Protein 6FM7 (pdb70)

B-factor: mean 11.83, std 7.18, range [4.41, 58.22]

Foldseek 3Di:
DDLVVLLCVLCVVVCPPQVFQWKWKWKWAPRDIDIDIDHDLEPPDDDGDDLLFKFFQFQLLLLLLLLLLLLLVLVPLDDQQDQLCVLVVLQPPHLSNQEGLVLLLQQQSADAAAEDDPPQFDPVSLSVCRNPDDGNGHGPFKHAHHLNSQLSSSQSSQVSVVDGSQCCSVPPVCVQLVQPFKHLDQDPVCPVRYGFFQAPVRDTHDDDDGRSCSNRGRMIGGNVRVVSVVVCLQVHGPPVSSRSSSQQQQWFWFDDQQWTGGRSKIKGQPVDDLVSLCVCVDCVNHHDMDGTGGDPGTDRDDQRMKIKDWRDDRRKTWIKIDRNVRRIIMIMITRGNDDPSSVSSSVVSSCVVSPD

Organism: Aeromonas enteropelogenes (NCBI:txid29489)

Solvent-accessible surface area: 14433 Å² total; per-residue (Å²): 175,82,35,52,92,32,0,93,146,15,0,78,78,9,28,132,113,41,145,14,11,0,0,0,0,0,0,21,27,164,67,68,63,68,71,36,56,38,30,17,10,27,113,152,61,67,133,150,9,21,37,152,6,3,0,2,0,0,17,0,0,0,0,0,1,0,0,0,0,0,11,0,28,40,112,64,18,8,97,29,109,20,94,0,17,117,34,0,102,45,0,135,144,23,19,0,53,111,2,19,0,9,35,0,0,2,3,3,3,0,4,4,42,62,99,25,65,148,68,18,97,45,92,102,127,6,69,82,32,0,80,130,30,82,68,121,66,70,39,21,58,41,4,37,20,0,11,0,1,0,0,0,0,0,56,3,0,0,53,34,46,69,48,91,11,97,71,2,1,54,124,27,1,7,65,92,14,72,8,102,97,8,47,11,117,15,57,136,98,9,82,95,38,20,0,72,0,6,6,185,94,65,109,69,29,56,40,113,137,39,35,21,10,27,6,1,49,4,1,14,0,1,0,26,6,0,6,88,1,0,12,15,9,28,133,28,25,93,38,149,14,0,64,85,0,3,44,49,1,40,12,0,26,6,21,13,66,111,1,10,0,5,0,0,4,10,3,1,60,20,111,12,85,63,145,10,1,48,47,6,10,31,93,70,16,21,127,46,33,26,95,19,79,100,56,167,55,83,136,100,12,35,81,102,32,1,5,0,5,18,4,38,14,90,2,0,0,1,2,0,2,2,0,16,43,90,27,2,0,1,0,1,0,1,0,15,81,4,55,44,86,8,1,0,64,6,1,26,48,0,4,127,52,26,2,142

Structure (mmCIF, N/CA/C/O backbone):
data_6FM7
#
_entry.id   6FM7
#
_cell.length_a   45.552
_cell.length_b   78.248
_cell.length_c   48.306
_cell.angle_alpha   90.00
_cell.angle_beta   106.54
_cell.angle_gamma   90.00
#
_symmetry.space_group_name_H-M   'P 1 21 1'
#
loop_
_entity.id
_entity.type
_entity.pdbx_description
1 polymer Beta-lactamase
2 non-polymer (2S,5R)-1-formyl-5-[(sulfooxy)amino]piperidine-2-carboxamide
3 non-polymer 'SULFATE ION'
4 non-polymer 1,2-ETHANEDIOL
5 water water
#
loop_
_atom_site.group_PDB
_atom_site.id
_atom_site.type_symbol
_atom_site.label_atom_id
_atom_site.label_alt_id
_atom_site.label_comp_id
_atom_site.label_asym_id
_atom_site.label_entity_id
_atom_site.label_seq_id
_atom_site.pdbx_PDB_ins_code
_atom_site.Cartn_x
_atom_site.Cartn_y
_atom_site.Cartn_z
_atom_site.occupancy
_atom_site.B_iso_or_equiv
_atom_site.auth_seq_id
_atom_site.auth_comp_id
_atom_site.auth_asym_id
_atom_site.auth_atom_id
_atom_site.pdbx_PDB_model_num
ATOM 1 N N . GLU A 1 27 ? 28.888 -6.670 36.067 0.70 23.10 4 GLU A N 1
ATOM 2 C CA . GLU A 1 27 ? 27.580 -7.160 35.519 0.70 22.88 4 GLU A CA 1
ATOM 3 C C . GLU A 1 27 ? 27.562 -7.089 33.982 0.70 22.51 4 GLU A C 1
ATOM 4 O O . GLU A 1 27 ? 27.125 -6.083 33.414 0.70 21.91 4 GLU A O 1
ATOM 10 N N . PRO A 1 28 ? 28.047 -8.156 33.306 1.00 21.38 5 PRO A N 1
ATOM 11 C CA . PRO A 1 28 ? 28.170 -8.134 31.843 1.00 18.72 5 PRO A CA 1
ATOM 12 C C . PRO A 1 28 ? 26.835 -8.072 31.093 1.00 17.42 5 PRO A C 1
ATOM 13 O O . PRO A 1 28 ? 25.823 -8.618 31.561 1.00 18.80 5 PRO A O 1
ATOM 17 N N . MET A 1 29 ? 26.854 -7.427 29.925 1.00 17.70 6 MET A N 1
ATOM 18 C CA A MET A 1 29 ? 25.689 -7.328 29.018 0.60 14.60 6 MET A CA 1
ATOM 19 C CA B MET A 1 29 ? 25.653 -7.335 29.116 0.40 15.98 6 MET A CA 1
ATOM 20 C C . MET A 1 29 ? 25.097 -8.710 28.754 1.00 15.33 6 MET A C 1
ATOM 21 O O . MET A 1 29 ? 23.888 -8.903 28.796 1.00 15.55 6 MET A O 1
ATOM 30 N N . ALA A 1 30 ? 25.967 -9.659 28.419 1.00 15.78 7 ALA A N 1
ATOM 31 C CA . ALA A 1 30 ? 25.513 -11.001 28.054 1.00 15.29 7 ALA A CA 1
ATOM 32 C C . ALA A 1 30 ? 24.644 -11.664 29.129 1.00 14.47 7 ALA A C 1
ATOM 33 O O . ALA A 1 30 ? 23.656 -12.348 28.805 1.00 14.11 7 ALA A O 1
ATOM 35 N N A ASN A 1 31 ? 25.013 -11.472 30.395 0.50 14.67 8 ASN A N 1
ATOM 36 N N B ASN A 1 31 ? 25.021 -11.471 30.395 0.50 13.81 8 ASN A N 1
ATOM 37 C CA A ASN A 1 31 ? 24.250 -12.022 31.512 0.50 14.52 8 ASN A CA 1
ATOM 38 C CA B ASN A 1 31 ? 24.255 -11.989 31.526 0.50 13.66 8 ASN A CA 1
ATOM 39 C C A ASN A 1 31 ? 22.923 -11.272 31.726 0.50 13.90 8 ASN A C 1
ATOM 40 C C B ASN A 1 31 ? 22.911 -11.280 31.661 0.50 13.15 8 ASN A C 1
ATOM 41 O O A ASN A 1 31 ? 21.916 -11.887 32.080 0.50 13.84 8 ASN A O 1
ATOM 42 O O B ASN A 1 31 ? 21.887 -11.927 31.888 0.50 12.68 8 ASN A O 1
ATOM 51 N N . ILE A 1 32 ? 22.923 -9.955 31.506 1.00 13.04 9 ILE A N 1
ATOM 52 C CA A ILE A 1 32 ? 21.693 -9.169 31.575 0.50 13.69 9 ILE A CA 1
ATOM 53 C CA B ILE A 1 32 ? 21.698 -9.155 31.564 0.50 13.93 9 ILE A CA 1
ATOM 54 C C . ILE A 1 32 ? 20.712 -9.610 30.477 1.00 10.43 9 ILE A C 1
ATOM 55 O O . ILE A 1 32 ? 19.535 -9.789 30.735 1.00 10.43 9 ILE A O 1
ATOM 64 N N . VAL A 1 33 ? 21.205 -9.802 29.256 1.00 10.16 10 VAL A N 1
ATOM 65 C CA . VAL A 1 33 ? 20.338 -10.235 28.148 1.00 9.50 10 VAL A CA 1
ATOM 66 C C . VAL A 1 33 ? 19.790 -11.646 28.411 1.00 8.18 10 VAL A C 1
ATOM 67 O O . VAL A 1 33 ? 18.589 -11.880 28.293 1.00 8.70 10 VAL A O 1
ATOM 71 N N . GLU A 1 34 ? 20.657 -12.572 28.821 1.00 9.24 11 GLU A N 1
ATOM 72 C CA . GLU A 1 34 ? 20.196 -13.925 29.158 1.00 9.19 11 GLU A CA 1
ATOM 73 C C . GLU A 1 34 ? 19.106 -13.909 30.228 1.00 8.77 11 GLU A C 1
ATOM 74 O O . GLU A 1 34 ? 18.094 -14.592 30.106 1.00 9.19 11 GLU A O 1
ATOM 80 N N . LYS A 1 35 ? 19.337 -13.122 31.281 1.00 9.13 12 LYS A N 1
ATOM 81 C CA . LYS A 1 35 ? 18.402 -13.066 32.400 1.00 9.82 12 LYS A CA 1
ATOM 82 C C . LYS A 1 35 ? 17.041 -12.554 31.944 1.00 8.72 12 LYS A C 1
ATOM 83 O O . LYS A 1 35 ? 16.002 -13.022 32.414 1.00 9.66 12 LYS A O 1
ATOM 88 N N . ALA A 1 36 ? 17.049 -11.578 31.032 1.00 8.27 13 ALA A N 1
ATOM 89 C CA . ALA A 1 36 ? 15.815 -10.998 30.517 1.00 8.53 13 ALA A CA 1
ATOM 90 C C . ALA A 1 36 ? 15.095 -11.900 29.514 1.00 8.16 13 ALA A C 1
ATOM 91 O O . ALA A 1 36 ? 13.868 -11.950 29.503 1.00 9.48 13 ALA A O 1
ATOM 93 N N . VAL A 1 37 ? 15.860 -12.611 28.684 1.00 8.15 14 VAL A N 1
ATOM 94 C CA . VAL A 1 37 ? 15.309 -13.376 27.562 1.00 9.32 14 VAL A CA 1
ATOM 95 C C . VAL A 1 37 ? 14.904 -14.800 27.939 1.00 8.11 14 VAL A C 1
ATOM 96 O O . VAL A 1 37 ? 13.917 -15.314 27.424 1.00 8.41 14 VAL A O 1
ATOM 100 N N . GLN A 1 38 ? 15.655 -15.456 28.821 1.00 8.54 15 GLN A N 1
ATOM 101 C CA . GLN A 1 38 ? 15.345 -16.852 29.116 1.00 8.91 15 GLN A CA 1
ATOM 102 C C . GLN A 1 38 ? 13.914 -17.092 29.590 1.00 9.36 15 GLN A C 1
ATOM 103 O O . GLN A 1 38 ? 13.309 -18.052 29.153 1.00 9.47 15 GLN A O 1
ATOM 109 N N . PRO A 1 39 ? 13.347 -16.211 30.442 1.00 9.09 16 PRO A N 1
ATOM 110 C CA . PRO A 1 39 ? 11.957 -16.449 30.846 1.00 9.85 16 PRO A CA 1
ATOM 111 C C . PRO A 1 39 ? 10.976 -16.412 29.680 1.00 9.03 16 PRO A C 1
ATOM 112 O O . PRO A 1 39 ? 9.920 -17.058 29.745 1.00 10.24 16 PRO A O 1
ATOM 116 N N . LEU A 1 40 ? 11.299 -15.618 28.652 1.00 8.64 17 LEU A N 1
ATOM 117 C CA . LEU A 1 40 ? 10.483 -15.555 27.438 1.00 8.42 17 LEU A CA 1
ATOM 118 C C . LEU A 1 40 ? 10.579 -16.872 26.674 1.00 7.57 17 LEU A C 1
ATOM 119 O O . LEU A 1 40 ? 9.576 -17.451 26.258 1.00 7.73 17 LEU A O 1
ATOM 124 N N . LEU A 1 41 ? 11.817 -17.317 26.468 1.00 7.26 18 LEU A N 1
ATOM 125 C CA . LEU A 1 41 ? 12.055 -18.549 25.739 1.00 7.44 18 LEU A CA 1
ATOM 126 C C . LEU A 1 41 ? 11.342 -19.710 26.417 1.00 7.71 18 LEU A C 1
ATOM 127 O O . LEU A 1 41 ? 10.763 -20.560 25.743 1.00 8.67 18 LEU A O 1
ATOM 132 N N . GLU A 1 42 ? 11.389 -19.728 27.750 1.00 8.07 19 GLU A N 1
ATOM 133 C CA . GLU A 1 42 ? 10.774 -20.783 28.540 1.00 8.82 19 GLU A CA 1
ATOM 134 C C . GLU A 1 42 ? 9.255 -20.716 28.500 1.00 8.61 19 GLU A C 1
ATOM 135 O O . GLU A 1 42 ? 8.597 -21.683 28.104 1.00 9.86 19 GLU A O 1
ATOM 141 N N . GLU A 1 43 ? 8.675 -19.595 28.931 1.00 8.57 20 GLU A N 1
ATOM 142 C CA . GLU A 1 43 ? 7.227 -19.556 29.111 1.00 9.39 20 GLU A CA 1
ATOM 143 C C . GLU A 1 43 ? 6.495 -19.684 27.785 1.00 8.73 20 GLU A C 1
ATOM 144 O O . GLU A 1 43 ? 5.416 -20.279 27.718 1.00 10.26 20 GLU A O 1
ATOM 150 N N . TYR A 1 44 ? 7.056 -19.076 26.735 1.00 7.76 21 TYR A N 1
ATOM 151 C CA . TYR A 1 44 ? 6.360 -19.007 25.456 1.00 7.59 21 TYR A CA 1
ATOM 152 C C . TYR A 1 44 ? 6.918 -19.995 24.431 1.00 7.21 21 TYR A C 1
ATOM 153 O O . TYR A 1 44 ? 6.501 -19.965 23.273 1.00 7.71 21 TYR A O 1
ATOM 162 N N . ARG A 1 45 ? 7.830 -20.873 24.851 1.00 7.10 22 ARG A N 1
ATOM 163 C CA . ARG A 1 45 ? 8.320 -21.947 23.997 1.00 7.74 22 ARG A CA 1
ATOM 164 C C . ARG A 1 45 ? 8.794 -21.369 22.661 1.00 7.18 22 ARG A C 1
ATOM 165 O O . ARG A 1 45 ? 8.468 -21.878 21.589 1.00 8.25 22 ARG A O 1
ATOM 173 N N . ILE A 1 46 ? 9.582 -20.299 22.732 1.00 6.74 23 ILE A N 1
ATOM 174 C CA . ILE A 1 46 ? 9.939 -19.569 21.525 1.00 6.53 23 ILE A CA 1
ATOM 175 C C . ILE A 1 46 ? 10.970 -20.371 20.736 1.00 6.36 23 ILE A C 1
ATOM 176 O O . ILE A 1 46 ? 12.033 -20.670 21.276 1.00 7.44 23 ILE A O 1
ATOM 181 N N . PRO A 1 47 ? 10.704 -20.718 19.465 1.00 5.90 24 PRO A N 1
ATOM 182 C CA . PRO A 1 47 ? 11.700 -21.547 18.763 1.00 6.00 24 PRO A CA 1
ATOM 183 C C . PRO A 1 47 ? 13.007 -20.823 18.468 1.00 5.53 24 PRO A C 1
ATOM 184 O O . PRO A 1 47 ? 14.075 -21.444 18.552 1.00 5.95 24 PRO A O 1
ATOM 188 N N . GLY A 1 48 ? 12.921 -19.530 18.151 1.00 5.46 25 GLY A N 1
ATOM 189 C CA . GLY A 1 48 ? 14.064 -18.753 17.725 1.00 5.65 25 GLY A CA 1
ATOM 190 C C . GLY A 1 48 ? 13.893 -17.291 18.076 1.00 5.18 25 GLY A C 1
ATOM 191 O O . GLY A 1 48 ? 12.816 -16.719 17.900 1.00 5.85 25 GLY A O 1
ATOM 192 N N . MET A 1 49 ? 14.969 -16.696 18.572 1.00 5.48 26 MET A N 1
ATOM 193 C CA A MET A 1 49 ? 14.975 -15.272 18.876 0.50 5.47 26 MET A CA 1
ATOM 194 C CA B MET A 1 49 ? 14.997 -15.275 18.911 0.30 6.14 26 MET A CA 1
ATOM 195 C CA C MET A 1 49 ? 14.995 -15.290 18.901 0.20 5.84 26 MET A CA 1
ATOM 196 C C . MET A 1 49 ? 16.351 -14.699 18.554 1.00 5.55 26 MET A C 1
ATOM 197 O O . MET A 1 49 ? 17.391 -15.282 18.929 1.00 5.37 26 MET A O 1
ATOM 210 N N . ALA A 1 50 ? 16.347 -13.556 17.863 1.00 4.94 27 ALA A N 1
ATOM 211 C CA . ALA A 1 50 ? 17.551 -12.774 17.618 1.00 5.31 27 ALA A CA 1
ATOM 212 C C . ALA A 1 50 ? 17.414 -11.464 18.367 1.00 5.11 27 ALA A C 1
ATOM 213 O O . ALA A 1 50 ? 16.422 -10.744 18.198 1.00 5.70 27 ALA A O 1
ATOM 215 N N . VAL A 1 51 ? 18.413 -11.165 19.193 1.00 5.35 28 VAL A N 1
ATOM 216 C CA . VAL A 1 51 ? 18.486 -9.906 19.916 1.00 5.53 28 VAL A CA 1
ATOM 217 C C . VAL A 1 51 ? 19.701 -9.156 19.397 1.00 5.49 28 VAL A C 1
ATOM 218 O O . VAL A 1 51 ? 20.795 -9.727 19.270 1.00 6.53 28 VAL A O 1
ATOM 222 N N . ALA A 1 52 ? 19.537 -7.858 19.128 1.00 5.25 29 ALA A N 1
ATOM 223 C CA . ALA A 1 52 ? 20.659 -6.990 18.815 1.00 5.60 29 ALA A CA 1
ATOM 224 C C . ALA A 1 52 ? 20.609 -5.823 19.757 1.00 5.51 29 ALA A C 1
ATOM 225 O O . ALA A 1 52 ? 19.549 -5.204 19.949 1.00 6.43 29 ALA A O 1
ATOM 227 N N . VAL A 1 53 ? 21.768 -5.495 20.339 1.00 5.83 30 VAL A N 1
ATOM 228 C CA . VAL A 1 53 ? 21.907 -4.348 21.214 1.00 6.44 30 VAL A CA 1
ATOM 229 C C . VAL A 1 53 ? 22.960 -3.432 20.628 1.00 6.67 30 VAL A C 1
ATOM 230 O O . VAL A 1 53 ? 24.086 -3.862 20.394 1.00 8.76 30 VAL A O 1
ATOM 234 N N . LEU A 1 54 ? 22.608 -2.164 20.430 1.00 6.23 31 LEU A N 1
ATOM 235 C CA . LEU A 1 54 ? 23.545 -1.131 20.040 1.00 6.58 31 LEU A CA 1
ATOM 236 C C . LEU A 1 54 ? 23.902 -0.362 21.297 1.00 6.69 31 LEU A C 1
ATOM 237 O O . LEU A 1 54 ? 23.024 0.135 21.998 1.00 7.58 31 LEU A O 1
ATOM 242 N N . LYS A 1 55 ? 25.193 -0.299 21.605 1.00 7.99 32 LYS A N 1
ATOM 243 C CA A LYS A 1 55 ? 25.691 0.464 22.745 0.50 12.09 32 LYS A CA 1
ATOM 244 C CA B LYS A 1 55 ? 25.662 0.533 22.700 0.50 12.80 32 LYS A CA 1
ATOM 245 C C . LYS A 1 55 ? 27.110 0.900 22.436 1.00 12.35 32 LYS A C 1
ATOM 246 O O . LYS A 1 55 ? 27.872 0.120 21.863 1.00 13.40 32 LYS A O 1
ATOM 253 N N . GLU A 1 56 ? 27.467 2.123 22.824 1.00 16.55 33 GLU A N 1
ATOM 254 C CA . GLU A 1 56 ? 28.792 2.685 22.564 1.00 18.44 33 GLU A CA 1
ATOM 255 C C . GLU A 1 56 ? 29.214 2.515 21.106 1.00 17.78 33 GLU A C 1
ATOM 256 O O . GLU A 1 56 ? 30.374 2.243 20.781 1.00 19.86 33 GLU A O 1
ATOM 262 N N . GLY A 1 57 ? 28.248 2.702 20.224 1.00 16.04 34 GLY A N 1
ATOM 263 C CA . GLY A 1 57 ? 28.505 2.730 18.823 1.00 15.66 34 GLY A CA 1
ATOM 264 C C . GLY A 1 57 ? 28.785 1.411 18.181 1.00 13.03 34 GLY A C 1
ATOM 265 O O . GLY A 1 57 ? 29.222 1.428 17.044 1.00 16.62 34 GLY A O 1
ATOM 266 N N . LYS A 1 58 ? 28.512 0.284 18.855 1.00 9.81 35 LYS A N 1
ATOM 267 C CA A LYS A 1 58 ? 28.717 -1.029 18.245 0.50 12.13 35 LYS A CA 1
ATOM 268 C CA B LYS A 1 58 ? 28.729 -1.033 18.262 0.50 13.82 35 LYS A CA 1
ATOM 269 C C . LYS A 1 58 ? 27.516 -1.927 18.487 1.00 9.05 35 LYS A C 1
ATOM 270 O O . LYS A 1 58 ? 26.963 -1.938 19.587 1.00 8.82 35 LYS A O 1
ATOM 275 N N . PRO A 1 59 ? 27.116 -2.712 17.459 1.00 10.49 36 PRO A N 1
ATOM 276 C CA . PRO A 1 59 ? 26.081 -3.715 17.691 1.00 9.37 36 PRO A CA 1
ATOM 277 C C . PRO A 1 59 ? 26.652 -4.983 18.342 1.00 8.81 36 PRO A C 1
ATOM 278 O O . PRO A 1 59 ? 27.785 -5.380 18.054 1.00 11.18 36 PRO A O 1
ATOM 282 N N . HIS A 1 60 ? 25.825 -5.608 19.176 1.00 7.65 37 HIS A N 1
ATOM 283 C CA . HIS A 1 60 ? 26.113 -6.855 19.860 1.00 7.87 37 HIS A CA 1
ATOM 284 C C . HIS A 1 60 ? 24.945 -7.785 19.614 1.00 7.16 37 HIS A C 1
ATOM 285 O O . HIS A 1 60 ? 23.801 -7.374 19.786 1.00 8.42 37 HIS A O 1
ATOM 292 N N . TYR A 1 61 ? 25.230 -9.028 19.243 1.00 6.87 38 TYR A N 1
ATOM 293 C CA . TYR A 1 61 ? 24.192 -9.959 18.832 1.00 6.56 38 TYR A CA 1
ATOM 294 C C . TYR A 1 61 ? 24.112 -11.130 19.787 1.00 6.81 38 TYR A C 1
ATOM 295 O O . TYR A 1 61 ? 25.130 -11.710 20.161 1.00 8.27 38 TYR A O 1
ATOM 304 N N . PHE A 1 62 ? 22.883 -11.493 20.149 1.00 6.61 39 PHE A N 1
ATOM 305 C CA . PHE A 1 62 ? 22.586 -12.620 21.030 1.00 6.92 39 PHE A CA 1
ATOM 306 C C . PHE A 1 62 ? 21.497 -13.429 20.344 1.00 6.50 39 PHE A C 1
ATOM 307 O O . PHE A 1 62 ? 20.406 -12.923 20.123 1.00 8.06 39 PHE A O 1
ATOM 315 N N . ASN A 1 63 ? 21.812 -14.682 20.021 1.00 6.04 40 ASN A N 1
ATOM 316 C CA . ASN A 1 63 ? 20.944 -15.533 19.225 1.00 6.33 40 ASN A CA 1
ATOM 317 C C . ASN A 1 63 ? 20.572 -16.771 19.981 1.00 6.13 40 ASN A C 1
ATOM 318 O O . ASN A 1 63 ? 21.399 -17.350 20.691 1.00 7.79 40 ASN A O 1
ATOM 323 N N . TYR A 1 64 ? 19.317 -17.185 19.791 1.00 5.79 41 TYR A N 1
ATOM 324 C CA . TYR A 1 64 ? 18.753 -18.311 20.528 1.00 5.98 41 TYR A CA 1
ATOM 325 C C . TYR A 1 64 ? 17.941 -19.173 19.593 1.00 5.83 41 TYR A C 1
ATOM 326 O O . TYR A 1 64 ? 17.037 -18.672 18.904 1.00 6.57 41 TYR A O 1
ATOM 335 N N . GLY A 1 65 ? 18.201 -20.475 19.588 1.00 5.94 42 GLY A N 1
ATOM 336 C CA . GLY A 1 65 ? 17.322 -21.392 18.911 1.00 6.11 42 GLY A CA 1
ATOM 337 C C . GLY A 1 65 ? 17.422 -21.425 17.398 1.00 5.95 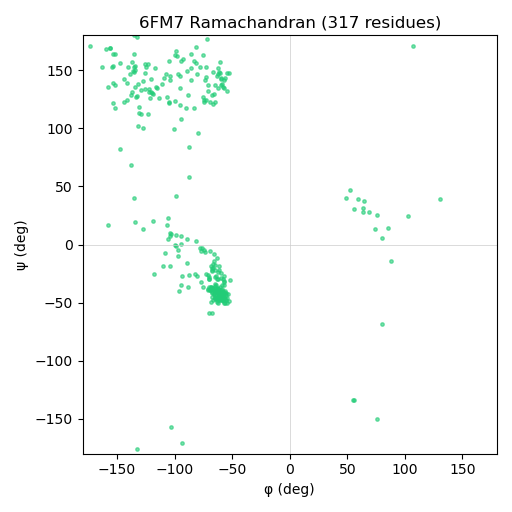42 GLY A C 1
ATOM 338 O O . GLY A 1 65 ? 18.493 -21.228 16.816 1.00 6.49 42 GLY A O 1
ATOM 339 N N . VAL A 1 66 ? 16.272 -21.740 16.792 1.00 6.16 43 VAL A N 1
ATOM 340 C CA A VAL A 1 66 ? 16.212 -22.228 15.426 0.60 6.38 43 VAL A CA 1
ATOM 341 C CA B VAL A 1 66 ? 16.172 -22.198 15.393 0.40 8.17 43 VAL A CA 1
ATOM 342 C C . VAL A 1 66 ? 15.231 -21.370 14.583 1.00 6.63 43 VAL A C 1
ATOM 343 O O . VAL A 1 66 ? 14.201 -20.913 15.077 1.00 6.71 43 VAL A O 1
ATOM 350 N N . ALA A 1 67 ? 15.558 -21.200 13.307 1.00 6.87 44 ALA A N 1
ATOM 351 C CA . ALA A 1 67 ? 14.704 -20.484 12.366 1.00 7.09 44 ALA A CA 1
ATOM 352 C C . ALA A 1 67 ? 13.517 -21.323 11.899 1.00 6.67 44 ALA A C 1
ATOM 353 O O . ALA A 1 67 ? 12.450 -20.785 11.618 1.00 7.71 44 ALA A O 1
ATOM 355 N N . ASN A 1 68 ? 13.747 -22.627 11.823 1.00 6.75 45 ASN A N 1
ATOM 356 C CA . ASN A 1 68 ? 12.816 -23.574 11.238 1.00 7.44 45 ASN A CA 1
ATOM 357 C C . ASN A 1 68 ? 13.064 -24.890 11.953 1.00 7.06 45 ASN A C 1
ATOM 358 O O . ASN A 1 68 ? 14.160 -25.430 11.891 1.00 7.58 45 ASN A O 1
ATOM 363 N N . ARG A 1 69 ? 12.058 -25.381 12.662 1.00 7.45 46 ARG A N 1
ATOM 364 C CA . ARG A 1 69 ? 12.199 -26.632 13.408 1.00 7.80 46 ARG A CA 1
ATOM 365 C C . ARG A 1 69 ? 12.498 -27.849 12.539 1.00 8.19 46 ARG A C 1
ATOM 366 O O . ARG A 1 69 ? 12.984 -28.851 13.041 1.00 9.72 46 ARG A O 1
ATOM 374 N N . GLU A 1 70 ? 12.220 -27.736 11.246 1.00 8.91 47 GLU A N 1
ATOM 375 C CA . GLU A 1 70 ? 12.485 -28.792 10.265 1.00 10.76 47 GLU A CA 1
ATOM 376 C C . GLU A 1 70 ? 13.701 -28.485 9.349 1.00 12.52 47 GLU A C 1
ATOM 377 O O . GLU A 1 70 ? 13.797 -29.023 8.245 1.00 15.63 47 GLU A O 1
ATOM 383 N N . SER A 1 71 ? 14.609 -27.628 9.797 1.00 12.18 48 SER A N 1
ATOM 384 C CA A SER A 1 71 ? 15.872 -27.407 9.093 0.60 13.48 48 SER A CA 1
ATOM 385 C CA B SER A 1 71 ? 15.866 -27.338 9.088 0.40 12.30 48 SER A CA 1
ATOM 386 C C . SER A 1 71 ? 16.953 -27.129 10.115 1.00 12.42 48 SER A C 1
ATOM 387 O O . SER A 1 71 ? 16.676 -26.697 11.227 1.00 12.99 48 SER A O 1
ATOM 392 N N . GLY A 1 72 ? 18.194 -27.376 9.723 0.90 11.86 49 GLY A N 1
ATOM 393 C CA . GLY A 1 72 ? 19.319 -27.266 10.640 0.90 11.50 49 GLY A CA 1
ATOM 394 C C . GLY A 1 72 ? 19.751 -25.867 11.038 0.90 11.02 49 GLY A C 1
ATOM 395 O O . GLY A 1 72 ? 20.359 -25.700 12.097 0.90 10.87 49 GLY A O 1
ATOM 396 N N . ARG A 1 73 ? 19.474 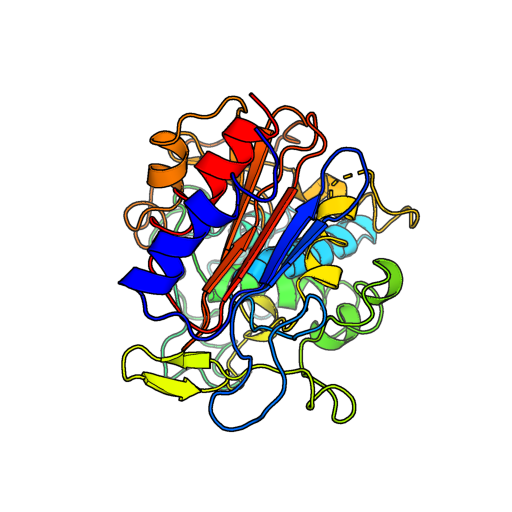-24.865 10.202 1.00 10.39 50 ARG A N 1
ATOM 397 C CA . ARG A 1 73 ? 20.107 -23.560 10.395 1.00 9.78 50 ARG A CA 1
ATOM 398 C C . ARG A 1 73 ? 19.624 -22.865 11.679 1.00 9.04 50 ARG A C 1
ATOM 399 O O . ARG A 1 73 ? 18.416 -22.748 11.911 1.00 9.79 50 ARG A O 1
ATOM 407 N N . ARG A 1 74 ? 20.565 -22.429 12.490 1.00 9.23 51 ARG A N 1
ATOM 408 C CA . ARG A 1 74 ? 20.235 -21.774 13.740 1.00 8.64 51 ARG A CA 1
ATOM 409 C C . ARG A 1 74 ? 19.936 -20.302 13.499 1.00 8.48 51 ARG A C 1
ATOM 410 O O . ARG A 1 74 ? 20.343 -19.731 12.493 1.00 10.40 51 ARG A O 1
ATOM 418 N N . ILE A 1 75 ? 19.208 -19.680 14.419 1.00 6.89 52 ILE A N 1
ATOM 419 C CA . ILE A 1 75 ? 19.056 -18.235 14.376 1.00 6.29 52 ILE A CA 1
ATOM 420 C C . ILE A 1 75 ? 20.424 -17.574 14.432 1.00 6.12 52 ILE A C 1
ATOM 421 O O . ILE A 1 75 ? 21.269 -17.942 15.258 1.00 7.13 52 ILE A O 1
ATOM 426 N N . SER A 1 76 ? 20.601 -16.569 13.577 1.00 6.14 53 SER A N 1
ATOM 427 C CA . SER A 1 76 ? 21.698 -15.627 13.696 1.00 6.41 53 SER A CA 1
ATOM 428 C C . SER A 1 76 ? 21.152 -14.217 13.492 1.00 5.90 53 SER A C 1
ATOM 429 O O . SER A 1 76 ? 19.969 -14.021 13.194 1.00 6.03 53 SER A O 1
ATOM 432 N N . GLU A 1 77 ? 22.044 -13.238 13.573 1.00 6.17 54 GLU A N 1
ATOM 433 C CA . GLU A 1 77 ? 21.684 -11.855 13.271 1.00 6.15 54 GLU A CA 1
ATOM 434 C C . GLU A 1 77 ? 21.385 -11.625 11.791 1.00 6.00 54 GLU A C 1
ATOM 435 O O . GLU A 1 77 ? 20.957 -10.526 11.438 1.00 6.29 54 GLU A O 1
ATOM 441 N N . ARG A 1 78 ? 21.595 -12.652 10.950 1.00 6.26 55 ARG A N 1
ATOM 442 C CA . ARG A 1 78 ? 21.243 -12.606 9.536 1.00 6.57 55 ARG A CA 1
ATOM 443 C C . ARG A 1 78 ? 19.898 -13.254 9.214 1.00 6.09 55 ARG A C 1
ATOM 444 O O . ARG A 1 78 ? 19.422 -13.138 8.087 1.00 6.88 55 ARG A O 1
ATOM 452 N N . THR A 1 79 ? 19.297 -13.956 10.166 1.00 5.99 56 THR A N 1
ATOM 453 C CA . THR A 1 79 ? 17.996 -14.568 9.938 1.00 5.77 56 THR A CA 1
ATOM 454 C C . THR A 1 79 ? 16.948 -13.500 9.649 1.00 5.31 56 THR A C 1
ATOM 455 O O . THR A 1 79 ? 16.898 -12.484 10.351 1.00 5.73 56 THR A O 1
ATOM 459 N N . LEU A 1 80 ? 16.117 -13.729 8.636 1.00 5.50 57 LEU A N 1
ATOM 460 C CA . LEU A 1 80 ? 15.018 -12.835 8.333 1.00 5.47 57 LEU A CA 1
ATOM 461 C C . LEU A 1 80 ? 13.783 -13.234 9.119 1.00 5.46 57 LEU A C 1
ATOM 462 O O . LEU A 1 80 ? 13.353 -14.389 9.084 1.00 6.36 57 LEU A O 1
ATOM 467 N N . PHE A 1 81 ? 13.208 -12.245 9.810 1.00 5.25 58 PHE A N 1
ATOM 468 C CA . PHE A 1 81 ? 11.958 -12.384 10.528 1.00 5.44 58 PHE A CA 1
ATOM 469 C C . PHE A 1 81 ? 10.920 -11.458 9.917 1.00 5.23 58 PHE A C 1
ATOM 470 O O . PHE A 1 81 ? 11.241 -10.384 9.403 1.00 5.64 58 PHE A O 1
ATOM 478 N N . GLU A 1 82 ? 9.647 -11.842 10.037 1.00 5.41 59 GLU A N 1
ATOM 479 C CA . GLU A 1 82 ? 8.543 -10.901 9.823 1.00 5.51 59 GLU A CA 1
ATOM 480 C C . GLU A 1 82 ? 8.486 -9.984 11.039 1.00 5.52 59 GLU A C 1
ATOM 481 O O . GLU A 1 82 ? 8.414 -10.466 12.182 1.00 6.82 59 GLU A O 1
ATOM 487 N N . ILE A 1 83 ? 8.551 -8.676 10.798 1.00 5.15 60 ILE A N 1
ATOM 488 C CA . ILE A 1 83 ? 8.507 -7.711 11.896 1.00 5.36 60 ILE A CA 1
ATOM 489 C C . ILE A 1 83 ? 7.123 -7.102 12.064 1.00 5.29 60 ILE A C 1
ATOM 490 O O . ILE A 1 83 ? 6.920 -6.273 12.964 1.00 5.62 60 ILE A O 1
ATOM 495 N N . GLY A 1 84 ? 6.172 -7.501 11.224 1.00 5.42 61 GLY A N 1
ATOM 496 C CA . GLY A 1 84 ? 4.815 -7.034 11.398 1.00 5.79 61 GLY A CA 1
ATOM 497 C C . GLY A 1 84 ? 4.751 -5.522 11.436 1.00 5.35 61 GLY A C 1
ATOM 498 O O . GLY A 1 84 ? 5.360 -4.824 10.621 1.00 5.64 61 GLY A O 1
ATOM 499 N N . SER A 1 85 ? 4.017 -4.998 12.409 1.00 5.35 62 SER A N 1
ATOM 500 C CA . SER A 1 85 ? 3.733 -3.576 12.505 1.00 5.45 62 SER A CA 1
ATOM 501 C C . SER A 1 85 ? 4.948 -2.703 12.779 1.00 4.89 62 SER A C 1
ATOM 502 O O . SER A 1 85 ? 4.827 -1.487 12.661 1.00 5.52 62 SER A O 1
ATOM 505 N N . VAL A 1 86 ? 6.116 -3.270 13.076 1.00 4.88 63 VAL A N 1
ATOM 506 C CA . VAL A 1 86 ? 7.332 -2.440 13.092 1.00 5.14 63 VAL A CA 1
ATOM 507 C C . VAL A 1 86 ? 7.564 -1.854 11.683 1.00 4.80 63 VAL A C 1
ATOM 508 O O . VAL A 1 86 ? 8.212 -0.813 11.543 1.00 5.61 63 VAL A O 1
ATOM 512 N N . SER A 1 87 ? 6.997 -2.495 10.651 1.00 4.90 64 SER A N 1
ATOM 513 C CA . SER A 1 87 ? 7.034 -1.970 9.301 1.00 5.24 64 SER A CA 1
ATOM 514 C C . SER A 1 87 ? 6.551 -0.526 9.213 1.00 5.14 64 SER A C 1
ATOM 515 O O . SER A 1 87 ? 6.969 0.206 8.322 1.00 5.55 64 SER A O 1
ATOM 518 N N . LYS A 1 88 ? 5.633 -0.128 10.095 1.00 5.03 65 LYS A N 1
ATOM 519 C CA . LYS A 1 88 ? 5.110 1.236 10.061 1.00 5.18 65 LYS A CA 1
ATOM 520 C C . LYS A 1 88 ? 6.183 2.299 10.246 1.00 4.93 65 LYS A C 1
ATOM 521 O O . LYS A 1 88 ? 5.984 3.435 9.805 1.00 5.48 65 LYS A O 1
ATOM 527 N N . THR A 1 89 ? 7.300 1.953 10.884 1.00 4.92 66 THR A N 1
ATOM 528 C CA . THR A 1 89 ? 8.397 2.906 11.009 1.00 5.27 66 THR A CA 1
ATOM 529 C C . THR A 1 89 ? 9.074 3.150 9.655 1.00 5.14 66 THR A C 1
ATOM 530 O O . THR A 1 89 ? 9.478 4.271 9.360 1.00 6.06 66 THR A O 1
ATOM 534 N N . PHE A 1 90 ? 9.180 2.109 8.839 1.00 5.25 67 PHE A N 1
ATOM 535 C CA . PHE A 1 90 ? 9.658 2.245 7.464 1.00 5.41 67 PHE A CA 1
ATOM 536 C C . PHE A 1 90 ? 8.653 3.029 6.621 1.00 5.14 67 PHE A C 1
ATOM 537 O O . PHE A 1 90 ? 9.034 3.942 5.881 1.00 5.82 67 PHE A O 1
ATOM 545 N N . THR A 1 91 ? 7.368 2.707 6.753 1.00 5.36 68 THR A N 1
ATOM 546 C CA . THR A 1 91 ? 6.336 3.444 6.024 1.00 5.43 68 THR A CA 1
ATOM 547 C C . THR A 1 91 ? 6.355 4.927 6.379 1.00 5.33 68 THR A C 1
ATOM 548 O O . THR A 1 91 ? 6.227 5.781 5.497 1.00 6.04 68 THR A O 1
ATOM 552 N N . ALA A 1 92 ? 6.475 5.231 7.664 1.00 5.34 69 ALA A N 1
ATOM 553 C CA . ALA A 1 92 ? 6.543 6.615 8.110 1.00 5.77 69 ALA A CA 1
ATOM 554 C C . ALA A 1 92 ? 7.715 7.351 7.492 1.00 5.47 69 ALA A C 1
ATOM 555 O O . ALA A 1 92 ? 7.588 8.516 7.108 1.00 6.27 69 ALA A O 1
ATOM 557 N N . THR A 1 93 ? 8.864 6.684 7.433 1.00 5.63 70 THR A N 1
ATOM 558 C CA . THR A 1 93 ? 10.078 7.270 6.873 1.00 6.18 70 THR A CA 1
ATOM 559 C C . THR A 1 93 ? 9.935 7.490 5.359 1.00 6.07 70 THR A C 1
ATOM 560 O O . THR A 1 93 ? 10.410 8.495 4.818 1.00 6.64 70 THR A O 1
ATOM 564 N N . LEU A 1 94 ? 9.266 6.574 4.664 1.00 5.95 71 LEU A N 1
ATOM 565 C CA . LEU A 1 94 ? 8.944 6.802 3.258 1.00 6.34 71 LEU A CA 1
ATOM 566 C C . LEU A 1 94 ? 8.048 8.029 3.120 1.00 6.20 71 LEU A C 1
ATOM 567 O O . LEU A 1 94 ? 8.227 8.846 2.220 1.00 6.94 71 LEU A O 1
ATOM 572 N N . GLY A 1 95 ? 7.064 8.144 4.010 1.00 6.25 72 GLY A N 1
ATOM 573 C CA . GLY A 1 95 ? 6.169 9.285 3.980 1.00 6.54 72 GLY A CA 1
ATOM 574 C C . GLY A 1 95 ? 6.888 10.612 4.195 1.00 6.49 72 GLY A C 1
ATOM 575 O O . GLY A 1 95 ? 6.661 11.573 3.455 1.00 6.93 72 GLY A O 1
ATOM 576 N N . THR A 1 96 ? 7.764 10.671 5.195 1.00 6.52 73 THR A N 1
ATOM 577 C CA . THR A 1 96 ? 8.483 11.916 5.429 1.00 6.94 73 THR A CA 1
ATOM 578 C C . THR A 1 96 ? 9.500 12.181 4.320 1.00 7.16 73 THR A C 1
ATOM 579 O O . THR A 1 96 ? 9.762 13.332 4.011 1.00 7.60 73 THR A O 1
ATOM 583 N N . TYR A 1 97 ? 10.047 11.136 3.701 1.00 7.25 74 TYR A N 1
ATOM 584 C CA . TYR A 1 97 ? 10.894 11.325 2.520 1.00 7.49 74 TYR A CA 1
ATOM 585 C C . TYR A 1 97 ? 10.109 12.028 1.416 1.00 7.44 74 TYR A C 1
ATOM 586 O O . TYR A 1 97 ? 10.604 12.965 0.779 1.00 8.37 74 TYR A O 1
ATOM 595 N N . ALA A 1 98 ? 8.872 11.592 1.193 1.00 7.39 75 ALA A N 1
ATOM 596 C CA . ALA A 1 98 ? 8.018 12.258 0.216 1.00 8.13 75 ALA A CA 1
ATOM 597 C C . ALA A 1 98 ? 7.733 13.708 0.591 1.00 8.17 75 ALA A C 1
ATOM 598 O O . ALA A 1 98 ? 7.707 14.557 -0.295 1.00 9.58 75 ALA A O 1
ATOM 600 N N . VAL A 1 99 ? 7.562 14.013 1.873 1.00 7.98 76 VAL A N 1
ATOM 601 C CA . VAL A 1 99 ? 7.424 15.403 2.313 1.00 8.26 76 VAL A CA 1
ATOM 602 C C . VAL A 1 99 ? 8.687 16.202 1.972 1.00 8.54 76 VAL A C 1
ATOM 603 O O . VAL A 1 99 ? 8.616 17.298 1.405 1.00 9.64 76 VAL A O 1
ATOM 607 N N . VAL A 1 100 ? 9.845 15.641 2.291 1.00 8.78 77 VAL A N 1
ATOM 608 C CA . VAL A 1 100 ? 11.122 16.302 2.016 1.00 9.61 77 VAL A CA 1
ATOM 609 C C . VAL A 1 100 ? 11.273 16.603 0.521 1.00 10.33 77 VAL A C 1
ATOM 610 O O . VAL A 1 100 ? 11.756 17.676 0.152 1.00 11.98 77 VAL A O 1
ATOM 614 N N . LYS A 1 101 ? 10.841 15.668 -0.320 1.00 10.38 78 LYS A N 1
ATOM 615 C CA . LYS A 1 101 ? 10.882 15.810 -1.777 1.00 11.87 78 LYS A CA 1
ATOM 616 C C . LYS A 1 101 ? 9.731 16.622 -2.374 1.00 12.67 78 LYS A C 1
ATOM 617 O O . LYS A 1 101 ? 9.659 16.774 -3.594 1.00 15.60 78 LYS A O 1
ATOM 623 N N . GLY A 1 102 ? 8.855 17.173 -1.537 1.00 11.53 79 GLY A N 1
ATOM 624 C CA . GLY A 1 102 ? 7.818 18.088 -1.975 1.00 12.41 79 GLY A CA 1
ATOM 625 C C . GLY A 1 102 ? 6.546 17.437 -2.465 1.00 11.83 79 GLY A C 1
ATOM 626 O O . GLY A 1 102 ? 5.713 18.100 -3.079 1.00 13.35 79 GLY A O 1
ATOM 627 N N . GLY A 1 103 ? 6.353 16.152 -2.189 1.00 10.60 80 GLY A N 1
ATOM 628 C CA . GLY A 1 103 ? 5.158 15.468 -2.659 1.00 10.12 80 GLY A CA 1
ATOM 629 C C . GLY A 1 103 ? 3.882 15.954 -1.990 1.00 9.59 80 GLY A C 1
ATOM 630 O O . GLY A 1 103 ? 2.832 16.064 -2.626 1.00 10.66 80 GLY A O 1
ATOM 631 N N . PHE A 1 104 ? 3.971 16.231 -0.697 1.00 9.62 81 PHE A N 1
ATOM 632 C CA . PHE A 1 104 ? 2.836 16.729 0.073 1.00 9.57 81 PHE A CA 1
ATOM 633 C C . PHE A 1 104 ? 3.334 17.405 1.329 1.00 9.32 81 PHE A C 1
ATOM 634 O O . PHE A 1 104 ? 4.515 17.275 1.683 1.00 10.20 81 PHE A O 1
ATOM 642 N N . ARG A 1 105 ? 2.433 18.105 1.994 1.00 9.18 82 ARG A N 1
ATOM 643 C CA . ARG A 1 105 ? 2.664 18.623 3.342 1.00 9.19 82 ARG A CA 1
ATOM 644 C C . ARG A 1 105 ? 1.824 17.797 4.300 1.00 8.59 82 ARG A C 1
ATOM 645 O O . ARG A 1 105 ? 0.722 17.357 3.963 1.00 8.66 82 ARG A O 1
ATOM 649 N N . LEU A 1 106 ? 2.330 17.597 5.509 1.00 9.09 83 LEU A N 1
ATOM 650 C CA . LEU A 1 106 ? 1.610 16.812 6.514 1.00 8.90 83 LEU A CA 1
ATOM 651 C C . LEU A 1 106 ? 0.209 17.333 6.828 1.00 8.67 83 LEU A C 1
ATOM 652 O O . LEU A 1 106 ? -0.679 16.542 7.121 1.00 9.62 83 LEU A O 1
ATOM 657 N N . ASP A 1 107 ? -0.009 18.651 6.741 1.00 8.98 84 ASP A N 1
ATOM 658 C CA . ASP A 1 107 ? -1.338 19.201 7.014 1.00 10.34 84 ASP A CA 1
ATOM 659 C C . ASP A 1 107 ? -2.249 19.278 5.786 1.00 9.72 84 ASP A C 1
ATOM 660 O O . ASP A 1 107 ? -3.367 19.786 5.887 1.00 11.06 84 ASP A O 1
ATOM 665 N N . ASP A 1 108 ? -1.807 18.758 4.639 1.00 8.77 85 ASP A N 1
ATOM 666 C CA . ASP A 1 108 ? -2.694 18.675 3.473 1.00 8.62 85 ASP A CA 1
ATOM 667 C C . ASP A 1 108 ? -3.866 17.762 3.750 1.00 8.57 85 ASP A C 1
ATOM 668 O O . ASP A 1 108 ? -3.729 16.735 4.428 1.00 8.57 85 ASP A O 1
ATOM 673 N N . LYS A 1 109 ? -5.011 18.117 3.193 1.00 8.25 86 LYS A N 1
ATOM 674 C CA A LYS A 1 109 ? -6.159 17.221 3.189 0.50 9.40 86 LYS A CA 1
ATOM 675 C CA B LYS A 1 109 ? -6.149 17.215 3.230 0.50 9.31 86 LYS A CA 1
ATOM 676 C C . LYS A 1 109 ? -5.837 15.981 2.371 1.00 8.10 86 LYS A C 1
ATOM 677 O O . LYS A 1 109 ? -5.231 16.078 1.298 1.00 8.71 86 LYS A O 1
ATOM 688 N N . VAL A 1 110 ? -6.270 14.823 2.847 1.00 7.90 87 VAL A N 1
ATOM 689 C CA . VAL A 1 110 ? -6.043 13.571 2.143 1.00 7.97 87 VAL A CA 1
ATOM 690 C C . VAL A 1 110 ? -6.573 13.646 0.704 1.00 8.34 87 VAL A C 1
ATOM 691 O O . VAL A 1 110 ? -5.925 13.177 -0.231 1.00 8.88 87 VAL A O 1
ATOM 695 N N . SER A 1 111 ? -7.745 14.244 0.519 1.00 8.38 88 SER A N 1
ATOM 696 C CA . SER A 1 111 ? -8.320 14.297 -0.822 1.00 9.18 88 SER A CA 1
ATOM 697 C C . SER A 1 111 ? -7.521 15.157 -1.786 1.00 9.37 88 SER A C 1
ATOM 698 O O . SER A 1 111 ? -7.717 15.024 -2.991 1.00 10.16 88 SER A O 1
ATOM 701 N N . GLN A 1 112 ? -6.627 16.023 -1.317 1.00 9.15 89 GLN A N 1
ATOM 702 C CA . GLN A 1 112 ? -5.787 16.732 -2.257 1.00 10.11 89 GLN A CA 1
ATOM 703 C C . GLN A 1 112 ? -4.976 15.739 -3.096 1.00 11.04 89 GLN A C 1
ATOM 704 O O . GLN A 1 112 ? -4.735 15.976 -4.275 1.00 13.44 89 GLN A O 1
ATOM 710 N N . HIS A 1 113 ? -4.587 14.631 -2.472 1.00 9.06 90 HIS A N 1
ATOM 711 C CA . HIS A 1 113 ? -3.715 13.617 -3.068 1.00 9.92 90 HIS A CA 1
ATOM 712 C C . HIS A 1 113 ? -4.447 12.347 -3.468 1.00 10.40 90 HIS A C 1
ATOM 713 O O . HIS A 1 113 ? -3.844 11.387 -3.923 1.00 12.70 90 HIS A O 1
ATOM 720 N N . ALA A 1 114 ? -5.762 12.367 -3.322 1.00 11.58 91 ALA A N 1
ATOM 721 C CA . ALA A 1 114 ? -6.624 11.239 -3.655 1.00 10.95 91 ALA A CA 1
ATOM 722 C C . ALA A 1 114 ? -7.945 11.816 -4.139 1.00 9.93 91 ALA A C 1
ATOM 723 O O . ALA A 1 114 ? -8.898 11.926 -3.365 1.00 9.52 91 ALA A O 1
ATOM 725 N N . PRO A 1 115 ? -8.015 12.222 -5.419 1.00 9.76 92 PRO A N 1
ATOM 726 C CA . PRO A 1 115 ? -9.245 12.872 -5.883 1.00 9.46 92 PRO A CA 1
ATOM 727 C C . PRO A 1 115 ? -10.476 11.964 -5.817 1.00 8.66 92 PRO A C 1
ATOM 728 O O . PRO A 1 115 ? -11.604 12.452 -5.747 1.00 8.73 92 PRO A O 1
ATOM 732 N N . TRP A 1 116 ? -10.260 10.652 -5.842 1.00 8.55 93 TRP A N 1
ATOM 733 C CA . TRP A 1 116 ? -11.313 9.674 -5.667 1.00 8.61 93 TRP A CA 1
ATOM 734 C C . TRP A 1 116 ? -11.970 9.740 -4.284 1.00 8.58 93 TRP A C 1
ATOM 735 O O . TRP A 1 116 ? -13.031 9.144 -4.086 1.00 10.49 93 TRP A O 1
ATOM 746 N N . LEU A 1 117 ? -11.361 10.492 -3.361 1.00 7.91 94 LEU A N 1
ATOM 747 C CA . LEU A 1 117 ? -11.917 10.731 -2.035 1.00 8.29 94 LEU A CA 1
ATOM 748 C C . LEU A 1 117 ? -12.529 12.119 -1.882 1.00 8.34 94 LEU A C 1
ATOM 749 O O . LEU A 1 117 ? -12.931 12.489 -0.784 1.00 8.72 94 LEU A O 1
ATOM 754 N N . GLN A 1 118 ? -12.684 12.871 -2.966 1.00 8.26 95 GLN A N 1
ATOM 755 C CA . GLN A 1 118 ? -13.479 14.086 -2.895 1.00 8.60 95 GLN A CA 1
ATOM 756 C C . GLN A 1 118 ? -14.895 13.701 -2.467 1.00 9.09 95 GLN A C 1
ATOM 757 O O . GLN A 1 118 ? -15.423 12.672 -2.883 1.00 10.28 95 GLN A O 1
ATOM 763 N N . ASN A 1 119 ? -15.508 14.563 -1.658 1.00 10.06 96 ASN A N 1
ATOM 764 C CA . ASN A 1 119 ? -16.867 14.368 -1.156 1.00 12.40 96 ASN A CA 1
ATOM 765 C C . ASN A 1 119 ? -16.938 13.134 -0.258 1.00 13.32 96 ASN A C 1
ATOM 766 O O . ASN A 1 119 ? -17.901 12.394 -0.291 1.00 17.37 96 ASN A O 1
ATOM 771 N N . SER A 1 120 ? -15.895 12.916 0.535 1.00 14.59 97 SER A N 1
ATOM 772 C CA . SER A 1 120 ? -15.838 11.877 1.575 1.00 14.30 97 SER A CA 1
ATOM 773 C C . SER A 1 120 ? -15.302 12.509 2.848 1.00 13.83 97 SER A C 1
ATOM 774 O O . SER A 1 120 ? -15.004 13.709 2.891 1.00 14.07 97 SER A O 1
ATOM 777 N N . ALA A 1 121 ? -15.115 11.685 3.874 1.00 13.06 98 ALA A N 1
ATOM 778 C CA . ALA A 1 121 ? -14.523 12.163 5.118 1.00 12.27 98 ALA A CA 1
ATOM 779 C C . ALA A 1 121 ? -13.152 12.776 4.885 1.00 10.51 98 ALA A C 1
ATOM 780 O O . ALA A 1 121 ? -12.691 13.612 5.680 1.00 11.21 98 ALA A O 1
ATOM 782 N N . PHE A 1 122 ? -12.486 12.313 3.833 1.00 9.86 99 PHE A N 1
ATOM 783 C CA . PHE A 1 122 ? -11.098 12.643 3.597 1.00 9.48 99 PHE A CA 1
ATOM 784 C C . PHE A 1 122 ? -10.870 14.034 3.005 1.00 9.11 99 PHE A C 1
ATOM 785 O O . PHE A 1 122 ? -9.727 14.448 2.859 1.00 10.13 99 PHE A O 1
ATOM 793 N N . ASP A 1 123 ? -11.944 14.765 2.713 1.00 9.76 100 ASP A N 1
ATOM 794 C CA . ASP A 1 123 ? -11.826 16.212 2.532 1.00 10.17 100 ASP A CA 1
ATOM 795 C C . ASP A 1 123 ? -11.488 16.953 3.838 1.00 10.74 100 ASP A C 1
ATOM 796 O O . ASP A 1 123 ? -11.051 18.104 3.779 1.00 12.80 100 ASP A O 1
ATOM 801 N N . ARG A 1 124 ? -11.712 16.330 5.001 1.00 10.57 101 ARG A N 1
ATOM 802 C CA . ARG A 1 124 ? -11.442 16.984 6.297 1.00 11.61 101 ARG A CA 1
ATOM 803 C C . ARG A 1 124 ? -10.256 16.389 7.059 1.00 11.89 101 ARG A C 1
ATOM 804 O O . ARG A 1 124 ? -9.656 17.047 7.902 1.00 18.79 101 ARG A O 1
ATOM 808 N N . VAL A 1 125 ? -9.866 15.187 6.700 1.00 9.26 102 VAL A N 1
ATOM 809 C CA . VAL A 1 125 ? -8.779 14.476 7.350 1.00 8.19 102 VAL A CA 1
ATOM 810 C C . VAL A 1 125 ? -7.475 14.906 6.693 1.00 8.03 102 VAL A C 1
ATOM 811 O O . VAL A 1 125 ? -7.431 15.069 5.473 1.00 8.82 102 VAL A O 1
ATOM 815 N N . THR A 1 126 ? -6.424 15.062 7.489 1.00 8.05 103 THR A N 1
ATOM 816 C CA . THR A 1 126 ? -5.110 15.399 6.958 1.00 8.15 103 THR A CA 1
ATOM 817 C C . THR A 1 126 ? -4.227 14.177 6.795 1.00 7.27 103 THR A C 1
ATOM 818 O O . THR A 1 126 ? -4.457 13.121 7.395 1.00 7.24 103 THR A O 1
ATOM 822 N N . MET A 1 127 ? -3.179 14.340 5.996 1.00 7.13 104 MET A N 1
ATOM 823 C CA . MET A 1 127 ? -2.202 13.273 5.838 1.00 7.03 104 MET A CA 1
ATOM 824 C C . MET A 1 127 ? -1.603 12.852 7.190 1.00 6.71 104 MET A C 1
ATOM 825 O O . MET A 1 127 ? -1.456 11.656 7.469 1.00 6.97 104 MET A O 1
ATOM 830 N N . ALA A 1 128 ? -1.275 13.830 8.036 1.00 6.83 105 ALA A N 1
ATOM 831 C CA . ALA A 1 128 ? -0.747 13.539 9.367 1.00 7.47 105 ALA A CA 1
ATOM 832 C C . ALA A 1 128 ? -1.727 12.708 10.202 1.00 6.95 105 ALA A C 1
ATOM 833 O O . ALA A 1 128 ? -1.308 11.806 10.927 1.00 7.42 105 ALA A O 1
ATOM 835 N N . GLN A 1 129 ? -3.017 13.027 10.130 1.00 6.98 106 GLN A N 1
ATOM 836 C CA . GLN A 1 129 ? -4.008 12.265 10.878 1.00 6.87 106 GLN A CA 1
ATOM 837 C C . GLN A 1 129 ? -4.076 10.808 10.408 1.00 6.47 106 GLN A C 1
ATOM 838 O O . GLN A 1 129 ? -4.235 9.908 11.233 1.00 6.99 106 GLN A O 1
ATOM 844 N N . LEU A 1 130 ? -3.933 10.552 9.105 1.00 6.84 107 LEU A N 1
ATOM 845 C CA . LEU A 1 130 ? -3.831 9.155 8.660 1.00 7.08 107 LEU A CA 1
ATOM 846 C C . LEU A 1 130 ? -2.663 8.461 9.331 1.00 6.92 107 LEU A C 1
ATOM 847 O O . LEU A 1 130 ? -2.766 7.324 9.817 1.00 7.34 107 LEU A O 1
ATOM 852 N N . ALA A 1 131 ? -1.505 9.112 9.305 1.00 6.77 108 ALA A N 1
ATOM 853 C CA . ALA A 1 131 ? -0.288 8.506 9.828 1.00 7.60 108 ALA A CA 1
ATOM 854 C C . ALA A 1 131 ? -0.333 8.258 11.328 1.00 7.38 108 ALA A C 1
ATOM 855 O O . ALA A 1 131 ? 0.337 7.354 11.817 1.00 9.76 108 ALA A O 1
ATOM 857 N N . THR A 1 132 ? -1.109 9.069 12.041 1.00 6.40 109 THR A N 1
ATOM 858 C CA . THR A 1 132 ? -1.169 8.985 13.490 1.00 6.43 109 THR A CA 1
ATOM 859 C C . THR A 1 132 ? -2.476 8.368 13.974 1.00 5.77 109 THR A C 1
ATOM 860 O O . THR A 1 132 ? -2.808 8.459 15.152 1.00 6.74 109 THR A O 1
ATOM 864 N N . TYR A 1 133 ? -3.193 7.696 13.077 1.00 5.73 110 TYR A N 1
ATOM 865 C CA . TYR A 1 133 ? -4.363 6.899 13.463 1.00 5.83 110 TYR A CA 1
ATOM 866 C C . TYR A 1 133 ? -5.482 7.748 14.059 1.00 5.92 110 TYR A C 1
ATOM 867 O O . TYR A 1 133 ? -6.285 7.235 14.852 1.00 6.56 110 TYR A O 1
ATOM 876 N N . SER A 1 134 ? -5.553 9.016 13.660 1.00 6.13 111 SER A N 1
ATOM 877 C CA . SER A 1 134 ? -6.498 9.942 14.276 1.00 6.58 111 SER A CA 1
ATOM 878 C C . SER A 1 134 ? -7.517 10.496 13.284 1.00 6.65 111 SER A C 1
ATOM 879 O O . SER A 1 134 ? -8.169 11.497 13.577 1.00 7.89 111 SER A O 1
ATOM 882 N N . ALA A 1 135 ? -7.717 9.825 12.155 1.00 6.32 112 ALA A N 1
ATOM 883 C CA . ALA A 1 135 ? -8.662 10.302 11.149 1.00 6.78 112 ALA A CA 1
ATOM 884 C C . ALA A 1 135 ? -10.108 10.329 11.639 1.00 7.26 112 ALA A C 1
ATOM 885 O O . ALA A 1 135 ? -10.902 11.091 11.112 1.00 8.83 112 ALA A O 1
ATOM 887 N N . GLY A 1 136 ? -10.440 9.469 12.595 1.00 7.17 113 GLY A N 1
ATOM 888 C CA . GLY A 1 136 ? -11.778 9.447 13.197 1.00 7.80 113 GLY A CA 1
ATOM 889 C C . GLY A 1 136 ? -12.426 8.082 13.271 1.00 7.49 113 GLY A C 1
ATOM 890 O O . GLY A 1 136 ? -13.638 7.973 13.080 1.00 8.37 113 GLY A O 1
ATOM 891 N N . GLY A 1 137 ? -11.652 7.046 13.588 1.00 7.61 114 GLY A N 1
ATOM 892 C CA . GLY A 1 137 ? -12.202 5.737 13.847 1.00 8.35 114 GLY A CA 1
ATOM 893 C C . GLY A 1 137 ? -12.061 4.737 12.722 1.00 7.46 114 GLY A C 1
ATOM 894 O O . GLY A 1 137 ? -12.800 3.763 12.682 1.00 9.37 114 GLY A O 1
ATOM 895 N N . LEU A 1 138 ? -11.069 4.905 11.839 1.00 6.87 115 LEU A N 1
ATOM 896 C CA . LEU A 1 138 ? -10.716 3.813 10.958 1.00 6.73 115 LEU A CA 1
ATOM 897 C C . LEU A 1 138 ? -10.315 2.627 11.841 1.00 6.69 115 LEU A C 1
ATOM 898 O O . LEU A 1 138 ? -9.621 2.805 12.836 1.00 7.02 115 LEU A O 1
ATOM 903 N N . PRO A 1 139 ? -10.753 1.417 11.479 1.00 6.98 116 PRO A N 1
ATOM 904 C CA . PRO A 1 139 ? -10.570 0.258 12.345 1.00 7.30 116 PRO A CA 1
ATOM 905 C C . PRO A 1 139 ? -9.184 -0.364 12.250 1.00 6.58 116 PRO A C 1
ATOM 906 O O . PRO A 1 139 ? -8.389 -0.057 11.357 1.00 6.94 116 PRO A O 1
ATOM 910 N N . LEU A 1 140 ? -8.907 -1.288 13.158 1.00 6.87 117 LEU A N 1
ATOM 911 C CA . LEU A 1 140 ? -7.618 -1.974 13.183 1.00 6.94 117 LEU A CA 1
ATOM 912 C C . LEU A 1 140 ? -7.295 -2.634 11.846 1.00 6.50 117 LEU A C 1
ATOM 913 O O . LEU A 1 140 ? -6.168 -2.502 11.352 1.00 6.87 117 LEU A O 1
ATOM 918 N N . GLN A 1 141 ? -8.263 -3.365 11.293 1.00 7.19 118 GLN A N 1
ATOM 919 C CA . GLN A 1 141 ? -8.090 -4.094 10.035 1.00 7.50 118 GLN A CA 1
ATOM 920 C C . GLN A 1 141 ? -9.169 -3.714 9.061 1.00 7.74 118 GLN A C 1
ATOM 921 O O . GLN A 1 141 ? -10.280 -3.342 9.453 1.00 8.94 118 GLN A O 1
ATOM 927 N N . PHE A 1 142 ? -8.883 -3.877 7.773 1.00 8.07 119 PHE A N 1
ATOM 928 C CA . PHE A 1 142 ? -9.957 -3.854 6.784 1.00 9.16 119 PHE A CA 1
ATOM 929 C C . PHE A 1 142 ? -10.947 -4.986 7.068 1.00 10.03 119 PHE A C 1
ATOM 930 O O . PHE A 1 142 ? -10.554 -6.070 7.507 1.00 11.13 119 PHE A O 1
ATOM 938 N N . PRO A 1 143 ? -12.229 -4.759 6.768 1.00 11.29 120 PRO A N 1
ATOM 939 C CA . PRO A 1 143 ? -13.153 -5.892 6.683 1.00 13.20 120 PRO A CA 1
ATOM 940 C C . PRO A 1 143 ? -12.604 -6.969 5.742 1.00 14.11 120 PRO A C 1
ATOM 941 O O . PRO A 1 143 ? -11.927 -6.649 4.753 1.00 13.24 120 PRO A O 1
ATOM 945 N N . ASP A 1 144 ? -12.910 -8.229 6.036 1.00 17.00 121 ASP A N 1
ATOM 946 C CA . ASP A 1 144 ? -12.390 -9.356 5.249 1.00 18.14 121 ASP A CA 1
ATOM 947 C C . ASP A 1 144 ? -12.739 -9.270 3.761 1.00 18.68 121 ASP A C 1
ATOM 948 O O . ASP A 1 144 ? -11.962 -9.699 2.905 1.00 21.12 121 ASP A O 1
ATOM 953 N N . ALA A 1 145 ? -13.897 -8.695 3.460 1.00 17.25 122 ALA A N 1
ATOM 954 C CA . ALA A 1 145 ? -14.356 -8.552 2.074 1.00 17.67 122 ALA A CA 1
ATOM 955 C C . ALA A 1 145 ? -13.497 -7.606 1.226 1.00 15.69 122 ALA A C 1
ATOM 956 O O . ALA A 1 145 ? -13.526 -7.686 0.000 1.00 17.95 122 ALA A O 1
ATOM 958 N N . VAL A 1 146 ? -12.729 -6.722 1.867 1.00 13.66 123 VAL A N 1
ATOM 959 C CA . VAL A 1 146 ? -11.862 -5.796 1.140 1.00 13.41 123 VAL A CA 1
ATOM 960 C C . VAL A 1 146 ? -10.594 -6.544 0.708 1.00 13.97 123 VAL A C 1
ATOM 961 O O . VAL A 1 146 ? -9.640 -6.672 1.480 1.00 16.52 123 VAL A O 1
ATOM 965 N N . ASP A 1 147 ? -10.601 -7.030 -0.533 1.00 14.53 124 ASP A N 1
ATOM 966 C CA . ASP A 1 147 ? -9.544 -7.914 -1.038 1.00 15.44 124 ASP A CA 1
ATOM 967 C C . ASP A 1 147 ? -9.034 -7.545 -2.437 1.00 14.97 124 ASP A C 1
ATOM 968 O O . ASP A 1 147 ? -8.416 -8.369 -3.112 1.00 18.44 124 ASP A O 1
ATOM 973 N N . SER A 1 148 ? -9.272 -6.308 -2.850 1.00 13.50 125 SER A N 1
ATOM 974 C CA . SER A 1 148 ? -8.812 -5.819 -4.138 1.00 13.95 125 SER A CA 1
ATOM 975 C C . SER A 1 148 ? -8.633 -4.323 -4.056 1.00 12.64 125 SER A C 1
ATOM 976 O O . SER A 1 148 ? -9.179 -3.676 -3.157 1.00 11.96 125 SER A O 1
ATOM 979 N N . ASN A 1 149 ? -7.909 -3.772 -5.022 1.00 13.71 126 ASN A N 1
ATOM 980 C CA . ASN A 1 149 ? -7.755 -2.328 -5.115 1.00 12.75 126 ASN A CA 1
ATOM 981 C C . ASN A 1 149 ? -9.105 -1.620 -5.228 1.00 11.29 126 ASN A C 1
ATOM 982 O O . ASN A 1 149 ? -9.329 -0.622 -4.560 1.00 10.80 126 ASN A O 1
ATOM 987 N N . GLU A 1 150 ? -10.000 -2.128 -6.068 1.00 11.79 127 GLU A N 1
ATOM 988 C CA . GLU A 1 150 ? -11.293 -1.467 -6.246 1.00 11.19 127 GLU A CA 1
ATOM 989 C C . GLU A 1 150 ? -12.120 -1.529 -4.962 1.00 9.88 127 GLU A C 1
ATOM 990 O O . GLU A 1 150 ? -12.730 -0.531 -4.574 1.00 9.69 127 GLU A O 1
ATOM 996 N N . ARG A 1 151 ? -12.139 -2.679 -4.289 1.00 9.69 128 ARG A N 1
ATOM 997 C CA . ARG A 1 151 ? -12.864 -2.762 -3.019 1.00 9.54 128 ARG A CA 1
ATOM 998 C C . ARG A 1 151 ? -12.238 -1.876 -1.955 1.00 8.91 128 ARG A C 1
ATOM 999 O O . ARG A 1 151 ? -12.948 -1.316 -1.121 1.00 8.99 128 ARG A O 1
ATOM 1007 N N . MET A 1 152 ? -10.918 -1.722 -1.976 1.00 8.73 129 MET A N 1
ATOM 1008 C CA A MET A 1 152 ? -10.230 -0.807 -1.066 0.35 11.38 129 MET A CA 1
ATOM 1009 C CA B MET A 1 152 ? -10.240 -0.806 -1.061 0.65 8.56 129 MET A CA 1
ATOM 1010 C C . MET A 1 152 ? -10.679 0.636 -1.320 1.00 8.33 129 MET A C 1
ATOM 1011 O O . MET A 1 152 ? -10.984 1.382 -0.383 1.00 8.37 129 MET A O 1
ATOM 1020 N N . ARG A 1 153 ? -10.686 1.045 -2.583 1.00 8.26 130 ARG A N 1
ATOM 1021 C CA . ARG A 1 153 ? -11.100 2.409 -2.919 1.00 8.73 130 ARG A CA 1
ATOM 1022 C C . ARG A 1 153 ? -12.519 2.658 -2.454 1.00 8.55 130 ARG A C 1
ATOM 1023 O O . ARG A 1 153 ? -12.803 3.701 -1.863 1.00 8.97 130 ARG A O 1
ATOM 1031 N N . GLN A 1 154 ? -13.416 1.714 -2.706 1.00 8.50 131 GLN A N 1
ATOM 1032 C CA A GLN A 1 154 ? -14.817 1.841 -2.304 0.60 10.61 131 GLN A CA 1
ATOM 1033 C CA B GLN A 1 154 ? -14.808 1.900 -2.303 0.40 10.67 131 GLN A CA 1
ATOM 1034 C C . GLN A 1 154 ? -14.952 1.917 -0.780 1.00 8.64 131 GLN A C 1
ATOM 1035 O O . GLN A 1 154 ? -15.771 2.677 -0.254 1.00 9.33 131 GLN A O 1
ATOM 1046 N N . TYR A 1 155 ? -14.153 1.114 -0.078 1.00 8.28 132 TYR A N 1
ATOM 1047 C CA . TYR A 1 155 ? -14.175 1.115 1.377 1.00 7.96 132 TYR A CA 1
ATOM 1048 C C . TYR A 1 155 ? -13.899 2.531 1.912 1.00 7.47 132 TYR A C 1
ATOM 1049 O O . TYR A 1 155 ? -14.630 3.042 2.766 1.00 7.89 132 TYR A O 1
ATOM 1058 N N . TYR A 1 156 ? -12.835 3.168 1.433 1.00 7.16 133 TYR A N 1
ATOM 1059 C CA . TYR A 1 156 ? -12.525 4.515 1.920 1.00 7.31 133 TYR A CA 1
ATOM 1060 C C . TYR A 1 156 ? -13.568 5.536 1.484 1.00 8.29 133 TYR A C 1
ATOM 1061 O O . TYR A 1 156 ? -13.911 6.418 2.262 1.00 9.18 133 TYR A O 1
ATOM 1070 N N . ARG A 1 157 ? -14.085 5.410 0.265 1.00 8.82 134 ARG A N 1
ATOM 1071 C CA . ARG A 1 157 ? -15.127 6.330 -0.195 1.00 10.24 134 ARG A CA 1
ATOM 1072 C C . ARG A 1 157 ? -16.381 6.276 0.673 1.00 11.09 134 ARG A C 1
ATOM 1073 O O . ARG A 1 157 ? -17.021 7.312 0.894 1.00 13.57 134 ARG A O 1
ATOM 1081 N N . GLN A 1 158 ? -16.726 5.076 1.141 1.00 10.44 135 GLN A N 1
ATOM 1082 C CA A GLN A 1 158 ? -17.966 4.809 1.889 0.60 11.51 135 GLN A CA 1
ATOM 1083 C CA B GLN A 1 158 ? -17.980 4.894 1.876 0.40 11.51 135 GLN A CA 1
ATOM 1084 C C . GLN A 1 158 ? -17.838 5.008 3.387 1.00 10.97 135 GLN A C 1
ATOM 1085 O O . GLN A 1 158 ? -18.844 5.030 4.098 1.00 13.40 135 GLN A O 1
ATOM 1096 N N . TRP A 1 159 ? -16.612 5.126 3.879 1.00 9.06 136 TRP A N 1
ATOM 1097 C CA . TRP A 1 159 ? -16.379 5.107 5.308 1.00 8.38 136 TRP A CA 1
ATOM 1098 C C . TRP A 1 159 ? -17.000 6.318 5.985 1.00 8.40 136 TRP A C 1
ATOM 1099 O O . TRP A 1 159 ? -16.776 7.468 5.582 1.00 9.57 136 TRP A O 1
ATOM 1110 N N . SER A 1 160 ? -17.765 6.042 7.042 1.00 8.18 137 SER A N 1
ATOM 1111 C CA . SER A 1 160 ? -18.382 7.101 7.850 1.00 8.57 137 SER A CA 1
ATOM 1112 C C . SER A 1 160 ? -17.626 7.236 9.176 1.00 7.97 137 SER A C 1
ATOM 1113 O O . SER A 1 160 ? -17.513 6.268 9.935 1.00 8.87 137 SER A O 1
ATOM 1116 N N . PRO A 1 161 ? -17.104 8.439 9.472 1.00 8.19 138 PRO A N 1
ATOM 1117 C CA . PRO A 1 161 ? -16.336 8.581 10.704 1.00 8.43 138 PRO A CA 1
ATOM 1118 C C . PRO A 1 161 ? -17.148 8.320 11.966 1.00 7.92 138 PRO A C 1
ATOM 1119 O O . PRO A 1 161 ? -18.358 8.554 12.010 1.00 8.39 138 PRO A O 1
ATOM 1123 N N . LEU A 1 162 ? -16.445 7.861 12.990 1.00 8.07 139 LEU A N 1
ATOM 1124 C CA . LEU A 1 162 ? -16.962 7.705 14.341 1.00 9.12 139 LEU A CA 1
ATOM 1125 C C . LEU A 1 162 ? -16.670 8.921 15.213 1.00 9.89 139 LEU A C 1
ATOM 1126 O O . LEU A 1 162 ? -17.390 9.151 16.186 1.00 12.65 139 LEU A O 1
ATOM 1131 N N . TYR A 1 163 ? -15.594 9.650 14.898 1.00 9.13 140 TYR A N 1
ATOM 1132 C CA . TYR A 1 163 ? -15.104 10.781 15.688 1.00 9.96 140 TYR A CA 1
ATOM 1133 C C . TYR A 1 163 ? -14.717 11.895 14.733 1.00 10.53 140 TYR A C 1
ATOM 1134 O O . TYR A 1 163 ? -14.387 11.647 13.572 1.00 10.37 140 TYR A O 1
ATOM 1143 N N . ALA A 1 164 ? -14.705 13.122 15.246 1.00 11.18 141 ALA A N 1
ATOM 1144 C CA . ALA A 1 164 ? -14.160 14.256 14.507 1.00 11.73 141 ALA A CA 1
ATOM 1145 C C . ALA A 1 164 ? -12.667 14.027 14.235 1.00 10.59 141 ALA A C 1
ATOM 1146 O O . ALA A 1 164 ? -11.964 13.402 15.042 1.00 10.37 141 ALA A O 1
ATOM 1148 N N . ALA A 1 165 ? -12.196 14.521 13.096 1.00 10.54 142 ALA A N 1
ATOM 1149 C CA . ALA A 1 165 ? -10.802 14.339 12.717 1.00 10.17 142 ALA A CA 1
ATOM 1150 C C . ALA A 1 165 ? -9.884 14.896 13.803 1.00 9.10 142 ALA A C 1
ATOM 1151 O O . ALA A 1 165 ? -10.088 15.997 14.328 1.00 10.11 142 ALA A O 1
ATOM 1153 N N . GLY A 1 166 ? -8.865 14.115 14.136 1.00 9.14 143 GLY A N 1
ATOM 1154 C CA . GLY A 1 166 ? -7.850 14.526 15.085 1.00 9.61 143 GLY A CA 1
ATOM 1155 C C . GLY A 1 166 ? -8.116 14.236 16.547 1.00 9.64 143 GLY A C 1
ATOM 1156 O O . GLY A 1 166 ? -7.184 14.291 17.329 1.00 12.55 143 GLY A O 1
ATOM 1157 N N . THR A 1 167 ? -9.341 13.896 16.939 1.00 9.22 144 THR A N 1
ATOM 1158 C CA . THR A 1 167 ? -9.668 13.833 18.363 1.00 9.39 144 THR A CA 1
ATOM 1159 C C . THR A 1 167 ? -9.379 12.497 19.035 1.00 8.60 144 THR A C 1
ATOM 1160 O O . THR A 1 167 ? -9.203 12.472 20.250 1.00 9.41 144 THR A O 1
ATOM 1164 N N . HIS A 1 168 ? -9.388 11.399 18.282 1.00 7.92 145 HIS A N 1
ATOM 1165 C CA . HIS A 1 168 ? -9.246 10.073 18.861 1.00 7.55 145 HIS A CA 1
ATOM 1166 C C . HIS A 1 168 ? -8.212 9.275 18.115 1.00 7.18 145 HIS A C 1
ATOM 1167 O O . HIS A 1 168 ? -8.196 9.260 16.889 1.00 8.18 145 HIS A O 1
ATOM 1174 N N . ARG A 1 169 ? -7.392 8.562 18.871 1.00 6.75 146 ARG A N 1
ATOM 1175 C CA . ARG A 1 169 ? -6.425 7.610 18.327 1.00 6.56 146 ARG A CA 1
ATOM 1176 C C . ARG A 1 169 ? -7.022 6.218 18.334 1.00 6.26 146 ARG A C 1
ATOM 1177 O O . ARG A 1 169 ? -7.378 5.701 19.398 1.00 7.25 146 ARG A O 1
ATOM 1185 N N . GLU A 1 170 ? -7.123 5.612 17.154 1.00 6.04 147 GLU A N 1
ATOM 1186 C CA . GLU A 1 170 ? -7.565 4.224 17.029 1.00 6.25 147 GLU A CA 1
ATOM 1187 C C . GLU A 1 170 ? -6.546 3.569 16.102 1.00 5.91 147 GLU A C 1
ATOM 1188 O O . GLU A 1 170 ? -6.558 3.795 14.893 1.00 5.93 147 GLU A O 1
ATOM 1194 N N . TYR A 1 171 ? -5.626 2.811 16.682 1.00 6.35 148 TYR A N 1
ATOM 1195 C CA . TYR A 1 171 ? -4.539 2.219 15.903 1.00 6.25 148 TYR A CA 1
ATOM 1196 C C . TYR A 1 171 ? -5.144 1.423 14.751 1.00 5.98 148 TYR A C 1
ATOM 1197 O O . TYR A 1 171 ? -6.076 0.636 14.943 1.00 6.67 148 TYR A O 1
ATOM 1206 N N . SER A 1 172 ? -4.619 1.627 13.541 1.00 6.03 149 SER A N 1
ATOM 1207 C CA . SER A 1 172 ? -5.319 1.198 12.330 1.00 6.05 149 SER A CA 1
ATOM 1208 C C . SER A 1 172 ? -4.384 0.925 11.169 1.00 5.75 149 SER A C 1
ATOM 1209 O O . SER A 1 172 ? -3.663 1.824 10.716 1.00 6.15 149 SER A O 1
ATOM 1212 N N . ASN A 1 173 ? -4.434 -0.303 10.664 1.00 5.58 150 ASN A N 1
ATOM 1213 C CA . ASN A 1 173 ? -3.722 -0.664 9.454 1.00 5.58 150 ASN A CA 1
ATOM 1214 C C . ASN A 1 173 ? -4.263 0.083 8.228 1.00 5.96 150 ASN A C 1
ATOM 1215 O O . ASN A 1 173 ? -3.472 0.656 7.481 1.00 6.44 150 ASN A O 1
ATOM 1220 N N . PRO A 1 174 ? -5.594 0.167 8.037 1.00 5.93 151 PRO A N 1
ATOM 1221 C CA . PRO A 1 174 ? -6.085 0.994 6.920 1.00 6.28 151 PRO A CA 1
ATOM 1222 C C . PRO A 1 174 ? -5.613 2.444 6.969 1.00 5.85 151 PRO A C 1
ATOM 1223 O O . PRO A 1 174 ? -5.421 3.066 5.922 1.00 6.46 151 PRO A O 1
ATOM 1227 N N . SER A 1 175 ? -5.475 3.008 8.160 1.00 5.81 152 SER A N 1
ATOM 1228 C CA . SER A 1 175 ? -5.114 4.417 8.269 1.00 5.93 152 SER A CA 1
ATOM 1229 C C . SER A 1 175 ? -3.690 4.684 7.780 1.00 6.26 152 SER A C 1
ATOM 1230 O O . SER A 1 175 ? -3.470 5.463 6.859 1.00 6.78 152 SER A O 1
ATOM 1233 N N . ILE A 1 176 ? -2.715 4.039 8.398 1.00 6.77 153 ILE A N 1
ATOM 1234 C CA . ILE A 1 176 ? -1.338 4.272 7.964 1.00 7.34 153 ILE A CA 1
ATOM 1235 C C . ILE A 1 176 ? -1.089 3.634 6.598 1.00 6.77 153 ILE A C 1
ATOM 1236 O O . ILE A 1 176 ? -0.244 4.110 5.831 1.00 7.09 153 ILE A O 1
ATOM 1241 N N . GLY A 1 177 ? -1.847 2.591 6.259 1.00 6.81 154 GLY A N 1
ATOM 1242 C CA . GLY A 1 177 ? -1.739 2.032 4.925 1.00 7.11 154 GLY A CA 1
ATOM 1243 C C . GLY A 1 177 ? -2.047 3.048 3.842 1.00 7.08 154 GLY A C 1
ATOM 1244 O O . GLY A 1 177 ? -1.308 3.186 2.861 1.00 7.42 154 GLY A O 1
ATOM 1245 N N . LEU A 1 178 ? -3.152 3.767 4.007 1.00 6.67 155 LEU A N 1
ATOM 1246 C CA . LEU A 1 178 ? -3.515 4.786 3.029 1.00 6.97 155 LEU A CA 1
ATOM 1247 C C . LEU A 1 178 ? -2.460 5.893 3.007 1.00 6.64 155 LEU A C 1
ATOM 1248 O O . LEU A 1 178 ? -2.116 6.406 1.942 1.00 7.24 155 LEU A O 1
ATOM 1253 N N . PHE A 1 179 ? -1.952 6.271 4.180 1.00 6.38 156 PHE A N 1
ATOM 1254 C CA . PHE A 1 179 ? -0.878 7.257 4.232 1.00 6.50 156 PHE A CA 1
ATOM 1255 C C . PHE A 1 179 ? 0.311 6.850 3.358 1.00 6.54 156 PHE A C 1
ATOM 1256 O O . PHE A 1 179 ? 0.798 7.644 2.560 1.00 7.01 156 PHE A O 1
ATOM 1264 N N . GLY A 1 180 ? 0.779 5.614 3.523 1.00 6.45 157 GLY A N 1
ATOM 1265 C CA . GLY A 1 180 ? 1.935 5.167 2.743 1.00 6.80 157 GLY A CA 1
ATOM 1266 C C . GLY A 1 180 ? 1.649 5.080 1.255 1.00 7.03 157 GLY A C 1
ATOM 1267 O O . GLY A 1 180 ? 2.458 5.502 0.429 1.00 7.80 157 GLY A O 1
ATOM 1268 N N . HIS A 1 181 ? 0.483 4.545 0.914 1.00 7.33 158 HIS A N 1
ATOM 1269 C CA . HIS A 1 181 ? 0.050 4.437 -0.479 1.00 8.23 158 HIS A CA 1
ATOM 1270 C C . HIS A 1 181 ? 0.030 5.818 -1.143 1.00 8.00 158 HIS A C 1
ATOM 1271 O O . HIS A 1 181 ? 0.576 6.018 -2.242 1.00 9.30 158 HIS A O 1
ATOM 1278 N N . LEU A 1 182 ? -0.615 6.772 -0.482 1.00 7.49 159 LEU A N 1
ATOM 1279 C CA . LEU A 1 182 ? -0.721 8.116 -1.039 1.00 7.64 159 LEU A CA 1
ATOM 1280 C C . LEU A 1 182 ? 0.615 8.841 -1.051 1.00 7.39 159 LEU A C 1
ATOM 1281 O O . LEU A 1 182 ? 0.925 9.540 -2.010 1.00 8.20 159 LEU A O 1
ATOM 1286 N N . ALA A 1 183 ? 1.419 8.680 -0.008 1.00 7.28 160 ALA A N 1
ATOM 1287 C CA . ALA A 1 183 ? 2.733 9.316 0.012 1.00 7.67 160 ALA A CA 1
ATOM 1288 C C . ALA A 1 183 ? 3.547 8.912 -1.209 1.00 8.08 160 ALA A C 1
ATOM 1289 O O . ALA A 1 183 ? 4.141 9.762 -1.887 1.00 8.99 160 ALA A O 1
ATOM 1291 N N . ALA A 1 184 ? 3.589 7.618 -1.502 1.00 8.62 161 ALA A N 1
ATOM 1292 C CA . ALA A 1 184 ? 4.361 7.156 -2.656 1.00 9.51 161 ALA A CA 1
ATOM 1293 C C . ALA A 1 184 ? 3.771 7.711 -3.954 1.00 9.70 161 ALA A C 1
ATOM 1294 O O . ALA A 1 184 ? 4.505 8.121 -4.852 1.00 10.61 161 ALA A O 1
ATOM 1296 N N . SER A 1 185 ? 2.442 7.767 -4.025 1.00 9.50 162 SER A N 1
ATOM 1297 C CA A SER A 1 185 ? 1.782 8.300 -5.213 0.50 11.57 162 SER A CA 1
ATOM 1298 C CA B SER A 1 185 ? 1.726 8.331 -5.180 0.50 10.20 162 SER A CA 1
ATOM 1299 C C . SER A 1 185 ? 2.143 9.766 -5.465 1.00 10.14 162 SER A C 1
ATOM 1300 O O . SER A 1 185 ? 2.218 10.180 -6.622 1.00 10.81 162 SER A O 1
ATOM 1305 N N . THR A 1 186 ? 2.410 10.541 -4.414 1.00 9.76 163 THR A N 1
ATOM 1306 C CA . THR A 1 186 ? 2.797 11.939 -4.618 1.00 9.89 163 THR A CA 1
ATOM 1307 C C . THR A 1 186 ? 4.161 12.085 -5.297 1.00 10.78 163 THR A C 1
ATOM 1308 O O . THR A 1 186 ? 4.451 13.139 -5.846 1.00 12.81 163 THR A O 1
ATOM 1312 N N . LEU A 1 187 ? 4.988 11.037 -5.250 1.00 10.82 164 LEU A N 1
ATOM 1313 C CA . LEU A 1 187 ? 6.243 10.977 -6.006 1.00 11.96 164 LEU A CA 1
ATOM 1314 C C . LEU A 1 187 ? 6.110 10.180 -7.310 1.00 12.95 164 LEU A C 1
ATOM 1315 O O . LEU A 1 187 ? 7.106 9.910 -7.976 1.00 15.04 164 LEU A O 1
ATOM 1320 N N . GLY A 1 188 ? 4.887 9.806 -7.669 1.00 12.64 165 GLY A N 1
ATOM 1321 C CA . GLY A 1 188 ? 4.618 9.149 -8.943 1.00 13.26 165 GLY A CA 1
ATOM 1322 C C . GLY A 1 188 ? 5.019 7.692 -8.989 1.00 13.24 165 GLY A C 1
ATOM 1323 O O . GLY A 1 188 ? 5.258 7.158 -10.077 1.00 15.75 165 GLY A O 1
ATOM 1324 N N . GLN A 1 189 ? 5.071 7.037 -7.828 1.00 13.14 166 GLN A N 1
ATOM 1325 C CA . GLN A 1 189 ? 5.537 5.662 -7.753 1.00 14.03 166 GLN A CA 1
ATOM 1326 C C . GLN A 1 189 ? 4.651 4.806 -6.870 1.00 13.52 166 GLN A C 1
ATOM 1327 O O . GLN A 1 189 ? 4.114 5.299 -5.872 1.00 13.98 166 GLN A O 1
ATOM 1333 N N . PRO A 1 190 ? 4.540 3.505 -7.198 1.00 13.78 167 PRO A N 1
ATOM 1334 C CA . PRO A 1 190 ? 3.972 2.564 -6.247 1.00 13.16 167 PRO A CA 1
ATOM 1335 C C . PRO A 1 190 ? 4.814 2.504 -4.976 1.00 11.47 167 PRO A C 1
ATOM 1336 O O . PRO A 1 190 ? 6.046 2.663 -5.013 1.00 11.54 167 PRO A O 1
ATOM 1340 N N . PHE A 1 191 ? 4.145 2.245 -3.862 1.00 10.61 168 PHE A N 1
ATOM 1341 C CA . PHE A 1 191 ? 4.812 2.127 -2.576 1.00 9.71 168 PHE A CA 1
ATOM 1342 C C . PHE A 1 191 ? 5.972 1.125 -2.598 1.00 9.12 168 PHE A C 1
ATOM 1343 O O . PHE A 1 191 ? 7.073 1.426 -2.117 1.00 8.92 168 PHE A O 1
ATOM 1351 N N . ARG A 1 192 ? 5.742 -0.069 -3.138 1.00 10.16 169 ARG A N 1
ATOM 1352 C CA . ARG A 1 192 ? 6.783 -1.093 -3.106 1.00 10.39 169 ARG A CA 1
ATOM 1353 C C . ARG A 1 192 ? 8.021 -0.665 -3.886 1.00 10.35 169 ARG A C 1
ATOM 1354 O O . ARG A 1 192 ? 9.141 -0.945 -3.466 1.00 10.93 169 ARG A O 1
ATOM 1362 N N . GLN A 1 193 ? 7.823 -0.014 -5.029 1.00 11.19 170 GLN A N 1
ATOM 1363 C CA . GLN A 1 193 ? 8.932 0.494 -5.819 1.00 11.65 170 GLN A CA 1
ATOM 1364 C C . GLN A 1 193 ? 9.718 1.550 -5.058 1.00 10.57 170 GLN A C 1
ATOM 1365 O O . GLN A 1 193 ? 10.940 1.477 -4.995 1.00 11.08 170 GLN A O 1
ATOM 1371 N N . LEU A 1 194 ? 9.039 2.535 -4.488 1.00 9.86 171 LEU A N 1
ATOM 1372 C CA . LEU A 1 194 ? 9.736 3.603 -3.791 1.00 9.60 171 LEU A CA 1
ATOM 1373 C C . LEU A 1 194 ? 10.504 3.054 -2.582 1.00 8.77 171 LEU A C 1
ATOM 1374 O O . LEU A 1 194 ? 11.649 3.430 -2.341 1.00 9.27 171 LEU A O 1
ATOM 1379 N N . MET A 1 195 ? 9.880 2.137 -1.851 1.00 8.31 172 MET A N 1
ATOM 1380 C CA . MET A 1 195 ? 10.550 1.512 -0.716 1.00 7.88 172 MET A CA 1
ATOM 1381 C C . MET A 1 195 ? 11.790 0.721 -1.151 1.00 8.13 172 MET A C 1
ATOM 1382 O O . MET A 1 195 ? 12.875 0.884 -0.585 1.00 8.75 172 MET A O 1
ATOM 1387 N N . SER A 1 196 ? 11.621 -0.139 -2.150 1.00 9.17 173 SER A N 1
ATOM 1388 C CA A SER A 1 196 ? 12.678 -1.086 -2.505 0.70 10.33 173 SER A CA 1
ATOM 1389 C CA B SER A 1 196 ? 12.659 -1.096 -2.539 0.30 10.65 173 SER A CA 1
ATOM 1390 C C . SER A 1 196 ? 13.780 -0.478 -3.373 1.00 9.67 173 SER A C 1
ATOM 1391 O O . SER A 1 196 ? 14.912 -0.949 -3.333 1.00 10.25 173 SER A O 1
ATOM 1396 N N . GLN A 1 197 ? 13.453 0.552 -4.152 1.00 10.33 174 GLN A N 1
ATOM 1397 C CA . GLN A 1 197 ? 14.413 1.137 -5.098 1.00 10.99 174 GLN A CA 1
ATOM 1398 C C . GLN A 1 197 ? 15.006 2.455 -4.646 1.00 10.86 174 GLN A C 1
ATOM 1399 O O . GLN A 1 197 ? 16.035 2.851 -5.175 1.00 14.20 174 GLN A O 1
ATOM 1405 N N . THR A 1 198 ? 14.379 3.133 -3.688 1.00 10.10 175 THR A N 1
ATOM 1406 C CA . THR A 1 198 ? 14.890 4.413 -3.203 1.00 10.49 175 THR A CA 1
ATOM 1407 C C . THR A 1 198 ? 15.201 4.376 -1.715 1.00 9.47 175 THR A C 1
ATOM 1408 O O . THR A 1 198 ? 16.345 4.566 -1.329 1.00 10.39 175 THR A O 1
ATOM 1412 N N A LEU A 1 199 ? 14.207 4.121 -0.875 0.60 7.88 176 LEU A N 1
ATOM 1413 N N B LEU A 1 199 ? 14.188 4.151 -0.881 0.40 9.40 176 LEU A N 1
ATOM 1414 C CA A LEU A 1 199 ? 14.442 4.304 0.553 0.60 7.74 176 LEU A CA 1
ATOM 1415 C CA B LEU A 1 199 ? 14.362 4.271 0.572 0.40 9.32 176 LEU A CA 1
ATOM 1416 C C A LEU A 1 199 ? 15.398 3.268 1.148 0.60 7.60 176 LEU A C 1
ATOM 1417 C C B LEU A 1 199 ? 15.362 3.277 1.155 0.40 9.04 176 LEU A C 1
ATOM 1418 O O A LEU A 1 199 ? 16.378 3.634 1.809 0.60 7.49 176 LEU A O 1
ATOM 1419 O O B LEU A 1 199 ? 16.334 3.680 1.801 0.40 9.06 176 LEU A O 1
ATOM 1428 N N . LEU A 1 200 ? 15.120 1.987 0.934 1.00 7.74 177 LEU A N 1
ATOM 1429 C CA . LEU A 1 200 ? 15.982 0.954 1.509 1.00 7.57 177 LEU A CA 1
ATOM 1430 C C . LEU A 1 200 ? 17.425 1.034 0.969 1.00 7.84 177 LEU A C 1
ATOM 1431 O O . LEU A 1 200 ? 18.363 0.955 1.749 1.00 8.06 177 LEU A O 1
ATOM 1436 N N . PRO A 1 201 ? 17.612 1.263 -0.346 1.00 8.34 178 PRO A N 1
ATOM 1437 C CA . PRO A 1 201 ? 18.999 1.423 -0.814 1.00 9.27 178 PRO A CA 1
ATOM 1438 C C . PRO A 1 201 ? 19.710 2.637 -0.222 1.00 9.18 178 PRO A C 1
ATOM 1439 O O . PRO A 1 201 ? 20.889 2.545 0.113 1.00 9.98 178 PRO A O 1
ATOM 1443 N N . LYS A 1 202 ? 19.015 3.753 -0.064 1.00 9.16 179 LYS A N 1
ATOM 1444 C CA . LYS A 1 202 ? 19.635 4.932 0.525 1.00 9.62 179 LYS A CA 1
ATOM 1445 C C . LYS A 1 202 ? 19.930 4.770 2.010 1.00 9.27 179 LYS A C 1
ATOM 1446 O O . LYS A 1 202 ? 20.914 5.334 2.505 1.00 10.66 179 LYS A O 1
ATOM 1452 N N . LEU A 1 203 ? 19.119 3.959 2.700 1.00 8.47 180 LEU A N 1
ATOM 1453 C CA . LEU A 1 203 ? 19.409 3.558 4.074 1.00 8.32 180 LEU A CA 1
ATOM 1454 C C . LEU A 1 203 ? 20.492 2.481 4.163 1.00 8.35 180 LEU A C 1
ATOM 1455 O O . LEU A 1 203 ? 20.895 2.094 5.262 1.00 9.16 180 LEU A O 1
ATOM 1460 N N . ASP A 1 204 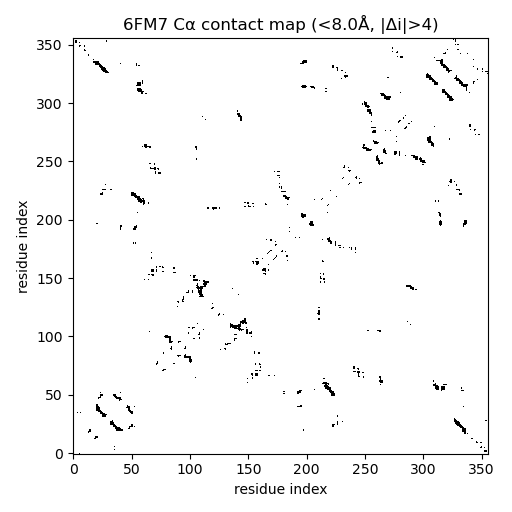? 20.944 1.980 3.016 1.00 8.43 181 ASP A N 1
ATOM 1461 C CA . ASP A 1 204 ? 21.938 0.922 2.929 1.00 9.18 181 ASP A CA 1
ATOM 1462 C C . ASP A 1 204 ? 21.492 -0.366 3.628 1.00 8.24 181 ASP A C 1
ATOM 1463 O O . ASP A 1 204 ? 22.291 -1.059 4.251 1.00 9.96 181 ASP A O 1
ATOM 1468 N N . LEU A 1 205 ? 20.206 -0.697 3.484 1.00 7.37 182 LEU A N 1
ATOM 1469 C CA . LEU A 1 205 ? 19.641 -1.900 4.085 1.00 7.23 182 LEU A CA 1
ATOM 1470 C C . LEU A 1 205 ? 19.535 -2.968 3.013 1.00 7.59 182 LEU A C 1
ATOM 1471 O O . LEU A 1 205 ? 18.624 -2.937 2.175 1.00 8.80 182 LEU A O 1
ATOM 1476 N N . GLN A 1 206 ? 20.506 -3.879 3.011 1.00 7.83 183 GLN A N 1
ATOM 1477 C CA . GLN A 1 206 ? 20.651 -4.898 1.970 1.00 8.59 183 GLN A CA 1
ATOM 1478 C C . GLN A 1 206 ? 19.993 -6.225 2.305 1.00 8.56 183 GLN A C 1
ATOM 1479 O O . GLN A 1 206 ? 20.039 -7.150 1.489 1.00 10.16 183 GLN A O 1
ATOM 1485 N N . HIS A 1 207 ? 19.365 -6.326 3.481 1.00 7.59 184 HIS A N 1
ATOM 1486 C CA . HIS A 1 207 ? 18.737 -7.571 3.943 1.00 7.45 184 HIS A CA 1
ATOM 1487 C C . HIS A 1 207 ? 17.360 -7.261 4.514 1.00 7.08 184 HIS A C 1
ATOM 1488 O O . HIS A 1 207 ? 16.955 -7.826 5.520 1.00 7.87 184 HIS A O 1
ATOM 1495 N N . THR A 1 208 ? 16.655 -6.355 3.843 1.00 6.72 185 THR A N 1
ATOM 1496 C CA . THR A 1 208 ? 15.344 -5.864 4.268 1.00 6.33 185 THR A CA 1
ATOM 1497 C C . THR A 1 208 ? 14.430 -5.890 3.040 1.00 6.22 185 THR A C 1
ATOM 1498 O O . THR A 1 208 ? 14.773 -5.315 1.998 1.00 7.30 185 THR A O 1
ATOM 1502 N N . TYR A 1 209 ? 13.268 -6.529 3.157 1.00 6.19 186 TYR A N 1
ATOM 1503 C CA . TYR A 1 209 ? 12.466 -6.859 1.994 1.00 6.67 186 TYR A CA 1
ATOM 1504 C C . TYR A 1 209 ? 10.979 -6.736 2.280 1.00 6.73 186 TYR A C 1
ATOM 1505 O O . TYR A 1 209 ? 10.513 -7.170 3.332 1.00 7.83 186 TYR A O 1
ATOM 1514 N N . LEU A 1 210 ? 10.221 -6.249 1.302 1.00 7.08 187 LEU A N 1
ATOM 1515 C CA . LEU A 1 210 ? 8.775 -6.438 1.311 1.00 7.75 187 LEU A CA 1
ATOM 1516 C C . LEU A 1 210 ? 8.390 -7.815 0.798 1.00 9.22 187 LEU A C 1
ATOM 1517 O O . LEU A 1 210 ? 7.338 -8.343 1.174 1.00 10.99 187 LEU A O 1
ATOM 1522 N N . GLU A 1 211 ? 9.228 -8.393 -0.051 1.00 10.65 188 GLU A N 1
ATOM 1523 C CA . GLU A 1 211 ? 9.045 -9.768 -0.514 1.00 12.03 188 GLU A CA 1
ATOM 1524 C C . GLU A 1 211 ? 10.444 -10.385 -0.596 1.00 11.46 188 GLU A C 1
ATOM 1525 O O . GLU A 1 211 ? 11.352 -9.814 -1.201 1.00 11.38 188 GLU A O 1
ATOM 1531 N N . VAL A 1 212 ? 10.644 -11.502 0.085 1.00 10.52 189 VAL A N 1
ATOM 1532 C CA . VAL A 1 212 ? 11.960 -12.109 0.192 1.00 10.05 189 VAL A CA 1
ATOM 1533 C C . VAL A 1 212 ? 12.331 -12.757 -1.154 1.00 10.74 189 VAL A C 1
ATOM 1534 O O . VAL A 1 212 ? 11.578 -13.588 -1.658 1.00 12.02 189 VAL A O 1
ATOM 1538 N N . PRO A 1 213 ? 13.487 -12.375 -1.737 1.00 11.23 190 PRO A N 1
ATOM 1539 C CA . PRO A 1 213 ? 13.887 -12.952 -3.024 1.00 12.63 190 PRO A CA 1
ATOM 1540 C C . PRO A 1 213 ? 14.414 -14.374 -2.864 1.00 12.14 190 PRO A C 1
ATOM 1541 O O . PRO A 1 213 ? 14.769 -14.803 -1.763 1.00 11.46 190 PRO A O 1
ATOM 1545 N N . ASP A 1 214 ? 14.474 -15.095 -3.973 1.00 14.30 191 ASP A N 1
ATOM 1546 C CA . ASP A 1 214 ? 14.873 -16.503 -3.931 1.00 14.85 191 ASP A CA 1
ATOM 1547 C C . ASP A 1 214 ? 16.214 -16.739 -3.219 1.00 14.69 191 ASP A C 1
ATOM 1548 O O . ASP A 1 214 ? 16.329 -17.665 -2.411 1.00 15.27 191 ASP A O 1
ATOM 1553 N N . ALA A 1 215 ? 17.203 -15.886 -3.485 1.00 16.20 192 ALA A N 1
ATOM 1554 C CA . ALA A 1 215 ? 18.546 -16.050 -2.907 1.00 17.36 192 ALA A CA 1
ATOM 1555 C C . ALA A 1 215 ? 18.584 -15.896 -1.388 1.00 15.25 192 ALA A C 1
ATOM 1556 O O . ALA A 1 215 ? 19.513 -16.391 -0.746 1.00 16.94 192 ALA A O 1
ATOM 1558 N N . ALA A 1 216 ? 17.578 -15.220 -0.826 1.00 12.33 193 ALA A N 1
ATOM 1559 C CA . ALA A 1 216 ? 17.483 -15.009 0.612 1.00 11.07 193 ALA A CA 1
ATOM 1560 C C . ALA A 1 216 ? 16.532 -15.978 1.322 1.00 10.01 193 ALA A C 1
ATOM 1561 O O . ALA A 1 216 ? 16.426 -15.926 2.545 1.00 9.97 193 ALA A O 1
ATOM 1563 N N . MET A 1 217 ? 15.879 -16.886 0.596 1.00 9.99 194 MET A N 1
ATOM 1564 C CA A MET A 1 217 ? 14.909 -17.778 1.228 0.60 11.03 194 MET A CA 1
ATOM 1565 C CA B MET A 1 217 ? 14.909 -17.827 1.179 0.20 12.15 194 MET A CA 1
ATOM 1566 C CA C MET A 1 217 ? 14.905 -17.801 1.197 0.20 9.58 194 MET A CA 1
ATOM 1567 C C . MET A 1 217 ? 15.540 -18.679 2.277 1.00 10.03 194 MET A C 1
ATOM 1568 O O . MET A 1 217 ? 14.907 -18.982 3.284 1.00 10.58 194 MET A O 1
ATOM 1581 N N . VAL A 1 218 ? 16.791 -19.067 2.074 1.00 10.12 195 VAL A N 1
ATOM 1582 C CA . VAL A 1 218 ? 17.510 -19.876 3.052 1.00 10.64 195 VAL A CA 1
ATOM 1583 C C . VAL A 1 218 ? 17.568 -19.215 4.442 1.00 9.38 195 VAL A C 1
ATOM 1584 O O . VAL A 1 218 ? 17.666 -19.912 5.443 1.00 10.39 195 VAL A O 1
ATOM 1588 N N A ASP A 1 219 ? 17.526 -17.879 4.469 0.50 8.41 196 ASP A N 1
ATOM 1589 N N B ASP A 1 219 ? 17.541 -17.884 4.510 0.50 9.68 196 ASP A N 1
ATOM 1590 C CA A ASP A 1 219 ? 17.593 -17.084 5.699 0.50 8.38 196 ASP A CA 1
ATOM 1591 C CA B ASP A 1 219 ? 17.594 -17.186 5.803 0.50 9.65 196 ASP A CA 1
ATOM 1592 C C A ASP A 1 219 ? 16.246 -16.797 6.362 0.50 7.98 196 ASP A C 1
ATOM 1593 C C B ASP A 1 219 ? 16.237 -16.775 6.365 0.50 9.02 196 ASP A C 1
ATOM 1594 O O A ASP A 1 219 ? 16.219 -16.282 7.488 0.50 7.72 196 ASP A O 1
ATOM 1595 O O B ASP A 1 219 ? 16.191 -16.162 7.432 0.50 8.73 196 ASP A O 1
ATOM 1604 N N . TYR A 1 220 ? 15.143 -17.110 5.685 1.00 7.90 197 TYR A N 1
ATOM 1605 C CA . TYR A 1 220 ? 13.820 -16.682 6.126 1.00 7.47 197 TYR A CA 1
ATOM 1606 C C . TYR A 1 220 ? 13.242 -17.671 7.131 1.00 7.00 197 TYR A C 1
ATOM 1607 O O . TYR A 1 220 ? 12.948 -18.816 6.797 1.00 7.76 197 TYR A O 1
ATOM 1616 N N . ALA A 1 221 ? 13.114 -17.241 8.383 1.00 6.72 198 ALA A N 1
ATOM 1617 C CA . ALA A 1 221 ? 12.491 -18.061 9.405 1.00 6.58 198 ALA A CA 1
ATOM 1618 C C . ALA A 1 221 ? 11.048 -18.400 9.072 1.00 6.20 198 ALA A C 1
ATOM 1619 O O . ALA A 1 221 ? 10.382 -17.700 8.296 1.00 7.15 198 ALA A O 1
ATOM 1621 N N . TYR A 1 222 ? 10.565 -19.483 9.664 1.00 6.24 199 TYR A N 1
ATOM 1622 C CA . TYR A 1 222 ? 9.135 -19.732 9.749 1.00 6.30 199 TYR A CA 1
ATOM 1623 C C . TYR A 1 222 ? 8.627 -19.231 11.080 1.00 6.20 199 TYR A C 1
ATOM 1624 O O . TYR A 1 222 ? 9.314 -19.319 12.094 1.00 6.64 199 TYR A O 1
ATOM 1633 N N . GLY A 1 223 ? 7.404 -18.709 11.064 1.00 6.24 200 GLY A N 1
ATOM 1634 C CA . GLY A 1 223 ? 6.714 -18.371 12.296 1.00 6.42 200 GLY A CA 1
ATOM 1635 C C . GLY A 1 223 ? 6.078 -19.602 12.899 1.00 6.29 200 GLY A C 1
ATOM 1636 O O . GLY A 1 223 ? 5.787 -20.556 12.178 1.00 7.05 200 GLY A O 1
ATOM 1637 N N . TYR A 1 224 ? 5.846 -19.583 14.208 1.00 6.39 201 TYR A N 1
ATOM 1638 C CA . TYR A 1 224 ? 5.186 -20.705 14.891 1.00 6.59 201 TYR A CA 1
ATOM 1639 C C . TYR A 1 224 ? 3.965 -20.151 15.599 1.00 6.76 201 TYR A C 1
ATOM 1640 O O . TYR A 1 224 ? 4.082 -19.344 16.520 1.00 7.37 201 TYR A O 1
ATOM 1649 N N . SER A 1 225 ? 2.790 -20.555 15.120 1.00 7.42 202 SER A N 1
ATOM 1650 C CA . SER A 1 225 ? 1.531 -19.979 15.571 1.00 7.92 202 SER A CA 1
ATOM 1651 C C . SER A 1 225 ? 1.210 -20.423 16.997 1.00 8.38 202 SER A C 1
ATOM 1652 O O . SER A 1 225 ? 1.897 -21.280 17.568 1.00 9.22 202 SER A O 1
ATOM 1655 N N . LYS A 1 226 ? 0.113 -19.898 17.545 1.00 9.53 203 LYS A N 1
ATOM 1656 C CA . LYS A 1 226 ? -0.343 -20.333 18.870 1.00 11.81 203 LYS A CA 1
ATOM 1657 C C . LYS A 1 226 ? -0.805 -21.800 18.882 1.00 13.04 203 LYS A C 1
ATOM 1658 O O . LYS A 1 226 ? -0.955 -22.382 19.950 1.00 16.37 203 LYS A O 1
ATOM 1664 N N . GLU A 1 227 ? -1.024 -22.390 17.702 1.00 11.26 204 GLU A N 1
ATOM 1665 C CA . GLU A 1 227 ? -1.294 -23.822 17.554 1.00 12.27 204 GLU A CA 1
ATOM 1666 C C . GLU A 1 227 ? -0.011 -24.617 17.254 1.00 11.16 204 GLU A C 1
ATOM 1667 O O . GLU A 1 227 ? -0.070 -25.807 16.991 1.00 12.61 204 GLU A O 1
ATOM 1673 N N . ASP A 1 228 ? 1.143 -23.957 17.315 1.00 10.60 205 ASP A N 1
ATOM 1674 C CA . ASP A 1 228 ? 2.449 -24.575 17.114 1.00 11.13 205 ASP A CA 1
ATOM 1675 C C . ASP A 1 228 ? 2.688 -25.036 15.669 1.00 11.07 205 ASP A C 1
ATOM 1676 O O . ASP A 1 228 ? 3.453 -25.963 15.427 1.00 14.04 205 ASP A O 1
ATOM 1681 N N . LYS A 1 229 ? 2.049 -24.362 14.716 1.00 10.05 206 LYS A N 1
ATOM 1682 C CA . LYS A 1 229 ? 2.196 -24.693 13.309 1.00 11.00 206 LYS A CA 1
ATOM 1683 C C . LYS A 1 229 ? 3.092 -23.678 12.608 1.00 9.19 206 LYS A C 1
ATOM 1684 O O . LYS A 1 229 ? 3.053 -22.489 12.926 1.00 8.78 206 LYS A O 1
ATOM 1689 N N . PRO A 1 230 ? 3.886 -24.138 11.628 1.00 8.80 207 PRO A N 1
ATOM 1690 C CA . PRO A 1 230 ? 4.765 -23.222 10.893 1.00 8.19 207 PRO A CA 1
ATOM 1691 C C . PRO A 1 230 ? 3.980 -22.385 9.895 1.00 8.46 207 PRO A C 1
ATOM 1692 O O . PRO A 1 230 ? 3.253 -22.932 9.069 1.00 10.15 207 PRO A O 1
ATOM 1696 N N . VAL A 1 231 ? 4.147 -21.073 9.970 1.00 7.66 208 VAL A N 1
ATOM 1697 C CA . VAL A 1 231 ? 3.343 -20.137 9.206 1.00 8.13 208 VAL A CA 1
ATOM 1698 C C . VAL A 1 231 ? 4.190 -18.977 8.680 1.00 7.79 208 VAL A C 1
ATOM 1699 O O . VAL A 1 231 ? 5.197 -18.594 9.268 1.00 8.60 208 VAL A O 1
ATOM 1703 N N . ARG A 1 232 ? 3.728 -18.413 7.565 1.00 9.01 209 ARG A N 1
ATOM 1704 C CA . ARG A 1 232 ? 4.339 -17.276 6.890 1.00 9.81 209 ARG A CA 1
ATOM 1705 C C . ARG A 1 232 ? 3.220 -16.305 6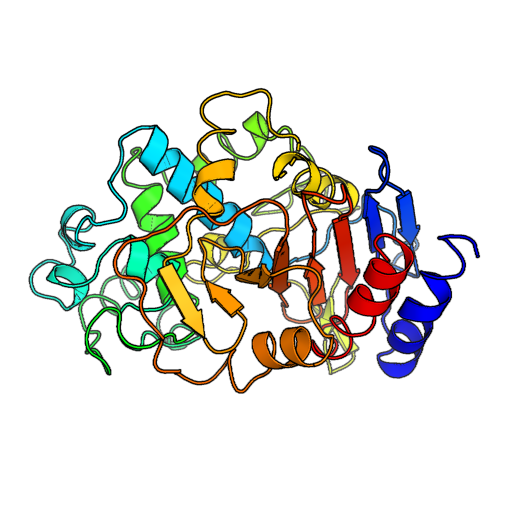.538 1.00 10.15 209 ARG A C 1
ATOM 1706 O O . ARG A 1 232 ? 2.078 -16.714 6.330 1.00 11.84 209 ARG A O 1
ATOM 1714 N N . VAL A 1 233 ? 3.555 -15.028 6.424 1.00 10.50 210 VAL A N 1
ATOM 1715 C CA . VAL A 1 233 ? 2.564 -14.009 6.094 1.00 11.97 210 VAL A CA 1
ATOM 1716 C C . VAL A 1 233 ? 2.181 -14.114 4.612 1.00 12.86 210 VAL A C 1
ATOM 1717 O O . VAL A 1 233 ? 3.029 -14.353 3.737 1.00 17.19 210 VAL A O 1
ATOM 1721 N N . ASN A 1 234 ? 0.900 -13.915 4.343 0.75 16.17 211 ASN A N 1
ATOM 1722 C CA . ASN A 1 234 ? 0.388 -13.906 2.979 0.75 16.67 211 ASN A CA 1
ATOM 1723 C C . ASN A 1 234 ? 0.084 -12.472 2.541 0.75 16.58 211 ASN A C 1
ATOM 1724 O O . ASN A 1 234 ? -0.102 -11.595 3.393 0.75 16.06 211 ASN A O 1
ATOM 1729 N N . PRO A 1 235 ? 0.038 -12.224 1.215 0.75 17.11 212 PRO A N 1
ATOM 1730 C CA . PRO A 1 235 ? -0.382 -10.905 0.725 0.75 17.17 212 PRO A CA 1
ATOM 1731 C C . PRO A 1 235 ? -1.745 -10.451 1.265 0.75 16.71 212 PRO A C 1
ATOM 1732 O O . PRO A 1 235 ? -2.619 -11.268 1.528 0.75 16.27 212 PRO A O 1
ATOM 1736 N N . GLY A 1 236 ? -1.898 -9.147 1.450 1.00 16.61 213 GLY A N 1
ATOM 1737 C CA . GLY A 1 236 ? -3.164 -8.564 1.893 1.00 15.57 213 GLY A CA 1
ATOM 1738 C C . GLY A 1 236 ? -3.198 -7.131 1.444 1.00 13.11 213 GLY A C 1
ATOM 1739 O O . GLY A 1 236 ? -2.181 -6.590 1.022 1.00 12.90 213 GLY A O 1
ATOM 1740 N N . VAL A 1 237 ? -4.360 -6.504 1.557 1.00 11.25 214 VAL A N 1
ATOM 1741 C CA . VAL A 1 237 ? -4.525 -5.145 1.095 1.00 9.99 214 VAL A CA 1
ATOM 1742 C C . VAL A 1 237 ? -3.725 -4.201 1.996 1.00 8.22 214 VAL A C 1
ATOM 1743 O O . VAL A 1 237 ? -3.898 -4.168 3.216 1.00 8.86 214 VAL A O 1
ATOM 1747 N N . LEU A 1 238 ? -2.827 -3.451 1.361 1.00 8.41 215 LEU A N 1
ATOM 1748 C CA . LEU A 1 238 ? -1.897 -2.543 2.039 1.00 8.32 215 LEU A CA 1
ATOM 1749 C C . LEU A 1 238 ? -1.041 -3.233 3.101 1.00 8.04 215 LEU A C 1
ATOM 1750 O O . LEU A 1 238 ? -0.568 -2.604 4.052 1.00 8.64 215 LEU A O 1
ATOM 1755 N N . ALA A 1 239 ? -0.758 -4.516 2.882 1.00 8.37 216 ALA A N 1
ATOM 1756 C CA . ALA A 1 239 ? 0.122 -5.256 3.766 1.00 8.77 216 ALA A CA 1
ATOM 1757 C C . ALA A 1 239 ? 1.524 -4.660 3.764 1.00 7.98 216 ALA A C 1
ATOM 1758 O O . ALA A 1 239 ? 2.165 -4.554 4.815 1.00 8.48 216 ALA A O 1
ATOM 1760 N N . ASP A 1 240 ? 2.016 -4.265 2.588 1.00 7.89 217 ASP A N 1
ATOM 1761 C CA . ASP A 1 240 ? 3.379 -3.702 2.521 1.00 8.35 217 ASP A CA 1
ATOM 1762 C C . ASP A 1 240 ? 3.538 -2.533 3.495 1.00 7.78 217 ASP A C 1
ATOM 1763 O O . ASP A 1 240 ? 4.520 -2.435 4.226 1.00 9.39 217 ASP A O 1
ATOM 1768 N N . GLU A 1 241 ? 2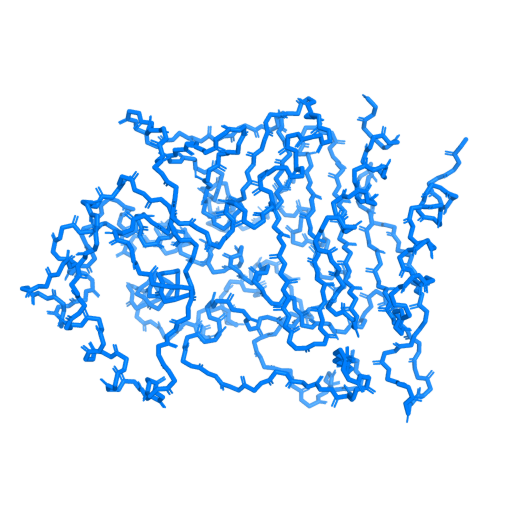.546 -1.652 3.485 1.00 7.44 218 GLU A N 1
ATOM 1769 C CA . GLU A 1 241 ? 2.576 -0.429 4.281 1.00 7.24 218 GLU A CA 1
ATOM 1770 C C . GLU A 1 241 ? 2.414 -0.694 5.783 1.00 7.05 218 GLU A C 1
ATOM 1771 O O . GLU A 1 241 ? 3.014 -0.003 6.618 1.00 8.41 218 GLU A O 1
ATOM 1777 N N . ALA A 1 242 ? 1.546 -1.646 6.126 1.00 6.82 219 ALA A N 1
ATOM 1778 C CA . ALA A 1 242 ? 1.137 -1.807 7.516 1.00 7.13 219 ALA A CA 1
ATOM 1779 C C . ALA A 1 242 ? 1.946 -2.847 8.291 1.00 6.62 219 ALA A C 1
ATOM 1780 O O . ALA A 1 242 ? 2.131 -2.687 9.505 1.00 7.50 219 ALA A O 1
ATOM 1782 N N . TYR A 1 243 ? 2.363 -3.926 7.624 1.00 6.58 220 TYR A N 1
ATOM 1783 C CA . TYR A 1 243 ? 2.941 -5.049 8.359 1.00 7.24 220 TYR A CA 1
ATOM 1784 C C . TYR A 1 243 ? 3.845 -5.968 7.560 1.00 7.61 220 TYR A C 1
ATOM 1785 O O . TYR A 1 243 ? 4.149 -7.047 8.050 1.00 8.69 220 TYR A O 1
ATOM 1794 N N . GLY A 1 244 ? 4.338 -5.547 6.392 1.00 7.76 221 GLY A N 1
ATOM 1795 C CA . GLY A 1 244 ? 4.950 -6.494 5.466 1.00 9.01 221 GLY A CA 1
ATOM 1796 C C . GLY A 1 244 ? 6.457 -6.663 5.431 1.00 8.17 221 GLY A C 1
ATOM 1797 O O . GLY A 1 244 ? 6.925 -7.532 4.708 1.00 10.70 221 GLY A O 1
ATOM 1798 N N . ILE A 1 245 ? 7.237 -5.883 6.182 1.00 6.34 222 ILE A N 1
ATOM 1799 C CA . ILE A 1 245 ? 8.692 -6.000 6.091 1.00 6.08 222 ILE A CA 1
ATOM 1800 C C . ILE A 1 245 ? 9.201 -7.311 6.705 1.00 5.51 222 ILE A C 1
ATOM 1801 O O . ILE A 1 245 ? 8.779 -7.710 7.800 1.00 5.74 222 ILE A O 1
ATOM 1806 N N . LYS A 1 246 ? 10.146 -7.930 5.999 1.00 5.48 223 LYS A N 1
ATOM 1807 C CA A LYS A 1 246 ? 10.996 -9.005 6.518 0.50 5.29 223 LYS A CA 1
ATOM 1808 C CA B LYS A 1 246 ? 10.986 -8.990 6.537 0.50 7.08 223 LYS A CA 1
ATOM 1809 C C . LYS A 1 246 ? 12.411 -8.443 6.617 1.00 5.34 223 LYS A C 1
ATOM 1810 O O . LYS A 1 246 ? 12.909 -7.859 5.652 1.00 6.47 223 LYS A O 1
ATOM 1821 N N . THR A 1 247 ? 13.064 -8.623 7.756 1.00 5.18 224 THR A N 1
ATOM 1822 C CA . THR A 1 247 ? 14.418 -8.111 7.925 1.00 5.27 224 THR A CA 1
ATOM 1823 C C . THR A 1 247 ? 15.119 -8.907 8.998 1.00 5.18 224 THR A C 1
ATOM 1824 O O . THR A 1 247 ? 14.500 -9.707 9.723 1.00 5.55 224 THR A O 1
ATOM 1828 N N . SER A 1 248 ? 16.420 -8.691 9.098 1.00 5.59 225 SER A N 1
ATOM 1829 C CA . SER A 1 248 ? 17.249 -9.355 10.083 1.00 5.63 225 SER A CA 1
ATOM 1830 C C . SER A 1 248 ? 17.495 -8.450 11.283 1.00 5.35 225 SER A C 1
ATOM 1831 O O . SER A 1 248 ? 17.300 -7.225 11.216 1.00 6.03 225 SER A O 1
ATOM 1834 N N . ALA A 1 249 ? 17.996 -9.033 12.370 1.00 5.30 226 ALA A N 1
ATOM 1835 C CA . ALA A 1 249 ? 18.364 -8.199 13.509 1.00 5.79 226 ALA A CA 1
ATOM 1836 C C . ALA A 1 249 ? 19.515 -7.266 13.146 1.00 5.72 226 ALA A C 1
ATOM 1837 O O . ALA A 1 249 ? 19.556 -6.126 13.611 1.00 6.02 226 ALA A O 1
ATOM 1839 N N . ALA A 1 250 ? 20.457 -7.731 12.320 1.00 5.69 227 ALA A N 1
ATOM 1840 C CA . ALA A 1 250 ? 21.555 -6.875 11.888 1.00 6.15 227 ALA A CA 1
ATOM 1841 C C . ALA A 1 250 ? 21.043 -5.673 11.089 1.00 5.95 227 ALA A C 1
ATOM 1842 O O . ALA A 1 250 ? 21.493 -4.543 11.323 1.00 6.57 227 ALA A O 1
ATOM 1844 N N . ASP A 1 251 ? 20.130 -5.891 10.143 1.00 5.89 228 ASP A N 1
ATOM 1845 C CA . ASP A 1 251 ? 19.619 -4.736 9.398 1.00 6.02 228 ASP A CA 1
ATOM 1846 C C . ASP A 1 251 ? 18.752 -3.841 10.273 1.00 5.40 228 ASP A C 1
ATOM 1847 O O . ASP A 1 251 ? 18.807 -2.612 10.160 1.00 5.89 228 ASP A O 1
ATOM 1852 N N . LEU A 1 252 ? 17.937 -4.436 11.140 1.00 5.41 229 LEU A N 1
ATOM 1853 C CA . LEU A 1 252 ? 17.040 -3.597 11.927 1.00 5.24 229 LEU A CA 1
ATOM 1854 C C . LEU A 1 252 ? 17.812 -2.753 12.934 1.00 5.03 229 LEU A C 1
ATOM 1855 O O . LEU A 1 252 ? 17.463 -1.588 13.148 1.00 5.49 229 LEU A O 1
ATOM 1860 N N . ILE A 1 253 ? 18.880 -3.288 13.530 1.00 5.28 230 ILE A N 1
ATOM 1861 C CA . ILE A 1 253 ? 19.683 -2.464 14.419 1.00 5.72 230 ILE A CA 1
ATOM 1862 C C . ILE A 1 253 ? 20.466 -1.393 13.644 1.00 5.71 230 ILE A C 1
ATOM 1863 O O . ILE A 1 253 ? 20.738 -0.325 14.185 1.00 6.05 230 ILE A O 1
ATOM 1868 N N . LYS A 1 254 ? 20.794 -1.648 12.377 1.00 5.75 231 LYS A N 1
ATOM 1869 C CA A LYS A 1 254 ? 21.367 -0.629 11.508 0.50 7.42 231 LYS A CA 1
ATOM 1870 C CA B LYS A 1 254 ? 21.369 -0.608 11.518 0.50 8.09 231 LYS A CA 1
ATOM 1871 C C . LYS A 1 254 ? 20.362 0.518 11.295 1.00 5.50 231 LYS A C 1
ATOM 1872 O O . LYS A 1 254 ? 20.732 1.695 11.346 1.00 6.36 231 LYS A O 1
ATOM 1883 N N . PHE A 1 255 ? 19.092 0.174 11.076 1.00 5.45 232 PHE A N 1
ATOM 1884 C CA . PHE A 1 255 ? 18.047 1.189 10.937 1.00 5.60 232 PHE A CA 1
ATOM 1885 C C . PHE A 1 255 ? 17.853 1.969 12.243 1.00 5.44 232 PHE A C 1
ATOM 1886 O O . PHE A 1 255 ? 17.667 3.183 12.226 1.00 5.80 232 PHE A O 1
ATOM 1894 N N . VAL A 1 256 ? 17.910 1.281 13.377 1.00 5.52 233 VAL A N 1
ATOM 1895 C CA . VAL A 1 256 ? 17.878 1.973 14.669 1.00 5.55 233 VAL A CA 1
ATOM 1896 C C . VAL A 1 256 ? 19.039 2.954 14.784 1.00 5.70 233 VAL A C 1
ATOM 1897 O O . VAL A 1 256 ? 18.848 4.101 15.188 1.00 6.11 233 VAL A O 1
ATOM 1901 N N . GLY A 1 257 ? 20.238 2.516 14.415 1.00 5.57 234 GLY A N 1
ATOM 1902 C CA . GLY A 1 257 ? 21.396 3.408 14.425 1.00 6.45 234 GLY A CA 1
ATOM 1903 C C . GLY A 1 257 ? 21.185 4.633 13.544 1.00 6.46 234 GLY A C 1
ATOM 1904 O O . GLY A 1 257 ? 21.521 5.763 13.931 1.00 6.92 234 GLY A O 1
ATOM 1905 N N . ALA A 1 258 ? 20.601 4.446 12.363 1.00 6.41 235 ALA A N 1
ATOM 1906 C CA . ALA A 1 258 ? 20.314 5.583 11.492 1.00 6.97 235 ALA A CA 1
ATOM 1907 C C . ALA A 1 258 ? 19.407 6.594 12.193 1.00 6.71 235 ALA A C 1
ATOM 1908 O O . ALA A 1 258 ? 19.576 7.801 12.033 1.00 7.69 235 ALA A O 1
ATOM 1910 N N . ASN A 1 259 ? 18.451 6.092 12.971 1.00 6.28 236 ASN A N 1
ATOM 1911 C CA . ASN A 1 259 ? 17.538 6.926 13.751 1.00 6.52 236 ASN A CA 1
ATOM 1912 C C . ASN A 1 259 ? 18.157 7.572 14.989 1.00 7.24 236 ASN A C 1
ATOM 1913 O O . ASN A 1 259 ? 17.475 8.342 15.677 1.00 9.87 236 ASN A O 1
ATOM 1918 N N . MET A 1 260 ? 19.403 7.250 15.300 1.00 6.74 237 MET A N 1
ATOM 1919 C CA B MET A 1 260 ? 20.111 7.834 16.441 0.40 7.32 237 MET A CA 1
ATOM 1920 C CA C MET A 1 260 ? 20.099 7.872 16.432 0.60 8.01 237 MET A CA 1
ATOM 1921 C C . MET A 1 260 ? 21.247 8.760 16.004 1.00 7.96 237 MET A C 1
ATOM 1922 O O . MET A 1 260 ? 21.310 9.908 16.411 1.00 10.79 237 MET A O 1
ATOM 1931 N N . THR A 1 261 ? 22.149 8.254 15.184 1.00 7.86 238 THR A N 1
ATOM 1932 C CA . THR A 1 261 ? 23.316 9.021 14.767 1.00 8.38 238 THR A CA 1
ATOM 1933 C C . THR A 1 261 ? 23.246 9.476 13.306 1.00 8.30 238 THR A C 1
ATOM 1934 O O . THR A 1 261 ? 24.099 10.251 12.878 1.00 9.91 238 THR A O 1
ATOM 1938 N N . GLY A 1 262 ? 22.251 9.013 12.553 1.00 8.36 239 GLY A N 1
ATOM 1939 C CA . GLY A 1 262 ? 21.947 9.582 11.269 1.00 8.96 239 GLY A CA 1
ATOM 1940 C C . GLY A 1 262 ? 22.312 8.756 10.056 1.00 8.23 239 GLY A C 1
ATOM 1941 O O . GLY A 1 262 ? 22.991 7.717 10.127 1.00 8.68 239 GLY A O 1
ATOM 1942 N N . SER A 1 263 ? 21.827 9.265 8.936 1.00 9.45 240 SER A N 1
ATOM 1943 C CA . SER A 1 263 ? 22.177 8.793 7.607 1.00 10.37 240 SER A CA 1
ATOM 1944 C C . SER A 1 263 ? 23.031 9.846 6.917 1.00 11.30 240 SER A C 1
ATOM 1945 O O . SER A 1 263 ? 22.775 11.048 7.046 1.00 12.57 240 SER A O 1
ATOM 1948 N N . GLY A 1 264 ? 24.006 9.394 6.134 1.00 12.02 241 GLY A N 1
ATOM 1949 C CA . GLY A 1 264 ? 24.793 10.283 5.290 1.00 13.37 241 GLY A CA 1
ATOM 1950 C C . GLY A 1 264 ? 24.085 10.824 4.060 1.00 13.77 241 GLY A C 1
ATOM 1951 O O . GLY A 1 264 ? 24.659 11.649 3.351 1.00 16.60 241 GLY A O 1
ATOM 1952 N N . ASP A 1 265 ? 22.872 10.351 3.777 1.00 12.88 242 ASP A N 1
ATOM 1953 C CA . ASP A 1 265 ? 22.063 10.887 2.683 1.00 12.85 242 ASP A CA 1
ATOM 1954 C C . ASP A 1 265 ? 21.215 12.023 3.256 1.00 12.82 242 ASP A C 1
ATOM 1955 O O . ASP A 1 265 ? 20.426 11.802 4.162 1.00 12.38 242 ASP A O 1
ATOM 1960 N N . LYS A 1 266 ? 21.413 13.241 2.757 1.00 13.59 243 LYS A N 1
ATOM 1961 C CA . LYS A 1 266 ? 20.801 14.436 3.360 1.00 13.74 243 LYS A CA 1
ATOM 1962 C C . LYS A 1 266 ? 19.281 14.351 3.423 1.00 12.50 243 LYS A C 1
ATOM 1963 O O . LYS A 1 266 ? 18.674 14.658 4.445 1.00 12.72 243 LYS A O 1
ATOM 1968 N N . ALA A 1 267 ? 18.667 13.951 2.319 1.00 12.57 244 ALA A N 1
ATOM 1969 C CA . ALA A 1 267 ? 17.210 13.867 2.272 1.00 12.00 244 ALA A CA 1
ATOM 1970 C C . ALA A 1 267 ? 16.690 12.756 3.179 1.00 10.23 244 ALA A C 1
ATOM 1971 O O . ALA A 1 267 ? 15.674 12.935 3.856 1.00 9.96 244 ALA A O 1
ATOM 1973 N N . VAL A 1 268 ? 17.369 11.616 3.198 1.00 9.85 245 VAL A N 1
ATOM 1974 C CA . VAL A 1 268 ? 16.980 10.551 4.121 1.00 9.82 245 VAL A CA 1
ATOM 1975 C C . VAL A 1 268 ? 17.137 11.007 5.565 1.00 8.97 245 VAL A C 1
ATOM 1976 O O . VAL A 1 268 ? 16.288 10.696 6.396 1.00 8.81 245 VAL A O 1
ATOM 1980 N N . GLN A 1 269 ? 18.204 11.745 5.875 1.00 9.19 246 GLN A N 1
ATOM 1981 C CA . GLN A 1 269 ? 18.357 12.236 7.238 1.00 9.50 246 GLN A CA 1
ATOM 1982 C C . GLN A 1 269 ? 17.201 13.148 7.624 1.00 8.87 246 GLN A C 1
ATOM 1983 O O . GLN A 1 269 ? 16.674 13.059 8.735 1.00 9.22 246 GLN A O 1
ATOM 1989 N N . GLN A 1 270 ? 16.812 14.051 6.724 1.00 8.85 247 GLN A N 1
ATOM 1990 C CA A GLN A 1 270 ? 15.648 14.899 6.980 0.50 10.28 247 GLN A CA 1
ATOM 1991 C CA B GLN A 1 270 ? 15.653 14.900 7.002 0.50 10.63 247 GLN A CA 1
ATOM 1992 C C . GLN A 1 270 ? 14.392 14.054 7.212 1.00 8.15 247 GLN A C 1
ATOM 1993 O O . GLN A 1 270 ? 13.563 14.380 8.067 1.00 8.90 247 GLN A O 1
ATOM 2004 N N . ALA A 1 271 ? 14.245 12.983 6.431 1.00 7.79 248 ALA A N 1
ATOM 2005 C CA . ALA A 1 271 ? 13.106 12.093 6.575 1.00 7.43 248 ALA A CA 1
ATOM 2006 C C . ALA A 1 271 ? 13.127 11.405 7.944 1.00 7.16 248 ALA A C 1
ATOM 2007 O O . ALA A 1 271 ? 12.095 11.332 8.625 1.00 7.49 248 ALA A O 1
ATOM 2009 N N . LEU A 1 272 ? 14.284 10.890 8.338 1.00 6.99 249 LEU A N 1
ATOM 2010 C CA . LEU A 1 272 ? 14.399 10.213 9.624 1.00 7.06 249 LEU A CA 1
ATOM 2011 C C . LEU A 1 272 ? 14.057 11.164 10.766 1.00 7.57 249 LEU A C 1
ATOM 2012 O O . LEU A 1 272 ? 13.288 10.835 11.681 1.00 8.23 249 LEU A O 1
ATOM 2017 N N . ALA A 1 273 ? 14.637 12.362 10.723 1.00 8.08 250 ALA A N 1
ATOM 2018 C CA . ALA A 1 273 ? 14.409 13.332 11.785 1.00 8.84 250 ALA A CA 1
ATOM 2019 C C . ALA A 1 273 ? 12.924 13.686 11.906 1.00 8.25 250 ALA A C 1
ATOM 2020 O O . ALA A 1 273 ? 12.390 13.817 13.013 1.00 9.46 250 ALA A O 1
ATOM 2022 N N . MET A 1 274 ? 12.253 13.813 10.760 1.00 7.87 251 MET A N 1
ATOM 2023 C CA . MET A 1 274 ? 10.862 14.243 10.758 1.00 7.75 251 MET A CA 1
ATOM 2024 C C . MET A 1 274 ? 9.936 13.209 11.388 1.00 7.09 251 MET A C 1
ATOM 2025 O O . MET A 1 274 ? 8.848 13.562 11.842 1.00 7.59 251 MET A O 1
ATOM 2030 N N . THR A 1 275 ? 10.344 11.927 11.433 1.00 7.33 252 THR A N 1
ATOM 2031 C CA . THR A 1 275 ? 9.509 10.920 12.109 1.00 7.37 252 THR A CA 1
ATOM 2032 C C . THR A 1 275 ? 9.384 11.161 13.616 1.00 7.48 252 THR A C 1
ATOM 2033 O O . THR A 1 275 ? 8.469 10.617 14.243 1.00 8.31 252 THR A O 1
ATOM 2037 N N . ARG A 1 276 ? 10.294 11.972 14.175 1.00 7.81 253 ARG A N 1
ATOM 2038 C CA . ARG A 1 276 ? 10.233 12.374 15.571 1.00 8.05 253 ARG A CA 1
ATOM 2039 C C . ARG A 1 276 ? 9.176 13.429 15.832 1.00 7.53 253 ARG A C 1
ATOM 2040 O O . ARG A 1 276 ? 9.009 13.832 16.972 1.00 8.32 253 ARG A O 1
ATOM 2048 N N . THR A 1 277 ? 8.476 13.913 14.803 1.00 7.33 254 THR A N 1
ATOM 2049 C CA . THR A 1 277 ? 7.408 14.872 15.017 1.00 7.20 254 THR A CA 1
ATOM 2050 C C . THR A 1 277 ? 6.258 14.233 15.780 1.00 7.66 254 THR A C 1
ATOM 2051 O O . THR A 1 277 ? 5.682 13.250 15.323 1.00 9.44 254 THR A O 1
ATOM 2055 N N . GLY A 1 278 ? 5.941 14.808 16.940 1.00 7.04 255 GLY A N 1
ATOM 2056 C CA . GLY A 1 278 ? 4.826 14.366 17.765 1.00 7.26 255 GLY A CA 1
ATOM 2057 C C . GLY A 1 278 ? 3.601 15.213 17.520 1.00 7.14 255 GLY A C 1
ATOM 2058 O O . GLY A 1 278 ? 3.692 16.414 17.280 1.00 8.18 255 GLY A O 1
ATOM 2059 N N . PHE A 1 279 ? 2.445 14.581 17.617 1.00 7.44 256 PHE A N 1
ATOM 2060 C CA . PHE A 1 279 ? 1.181 15.237 17.276 1.00 8.30 256 PHE A CA 1
ATOM 2061 C C . PHE A 1 279 ? 0.195 15.373 18.430 1.00 8.54 256 PHE A C 1
ATOM 2062 O O . PHE A 1 279 ? -0.670 16.256 18.404 1.00 10.62 256 PHE A O 1
ATOM 2070 N N . TYR A 1 280 ? 0.305 14.491 19.410 1.00 7.41 257 TYR A N 1
ATOM 2071 C CA . TYR A 1 280 ? -0.590 14.454 20.553 1.00 7.54 257 TYR A CA 1
ATOM 2072 C C . TYR A 1 280 ? -0.017 13.406 21.501 1.00 6.92 257 TYR A C 1
ATOM 2073 O O . TYR A 1 280 ? 0.887 12.650 21.124 1.00 7.05 257 TYR A O 1
ATOM 2082 N N . SER A 1 281 ? -0.577 13.345 22.707 1.00 7.54 258 SER A N 1
ATOM 2083 C CA . SER A 1 281 ? -0.224 12.296 23.641 1.00 7.58 258 SER A CA 1
ATOM 2084 C C . SER A 1 281 ? -1.453 11.508 24.088 1.00 7.38 258 SER A C 1
ATOM 2085 O O . SER A 1 281 ? -2.586 11.994 24.044 1.00 8.21 258 SER A O 1
ATOM 2088 N N . VAL A 1 282 ? -1.186 10.271 24.499 1.00 7.44 259 VAL A N 1
ATOM 2089 C CA . VAL A 1 282 ? -2.160 9.410 25.159 1.00 7.88 259 VAL A CA 1
ATOM 2090 C C . VAL A 1 282 ? -1.431 8.877 26.382 1.00 7.85 259 VAL A C 1
ATOM 2091 O O . VAL A 1 282 ? -0.449 8.131 26.257 1.00 8.05 259 VAL A O 1
ATOM 2095 N N . GLY A 1 283 ? -1.872 9.268 27.576 1.00 9.36 260 GLY A N 1
ATOM 2096 C CA . GLY A 1 283 ? -1.071 9.001 28.762 1.00 9.90 260 GLY A CA 1
ATOM 2097 C C . GLY A 1 283 ? 0.330 9.575 28.603 1.00 8.99 260 GLY A C 1
ATOM 2098 O O . GLY A 1 283 ? 0.496 10.701 28.120 1.00 10.12 260 GLY A O 1
ATOM 2099 N N . GLU A 1 284 ? 1.336 8.777 28.949 1.00 8.41 261 GLU A N 1
ATOM 2100 C CA A GLU A 1 284 ? 2.731 9.203 28.867 0.50 9.24 261 GLU A CA 1
ATOM 2101 C CA B GLU A 1 284 ? 2.737 9.197 28.866 0.50 10.55 261 GLU A CA 1
ATOM 2102 C C . GLU A 1 284 ? 3.348 9.002 27.472 1.00 7.25 261 GLU A C 1
ATOM 2103 O O . GLU A 1 284 ? 4.521 9.321 27.286 1.00 8.21 261 GLU A O 1
ATOM 2114 N N . MET A 1 285 ? 2.567 8.485 26.522 1.00 7.01 262 MET A N 1
ATOM 2115 C CA . MET A 1 285 ? 3.060 8.210 25.175 1.00 6.44 262 MET A CA 1
ATOM 2116 C C . MET A 1 285 ? 2.738 9.374 24.232 1.00 6.41 262 MET A C 1
ATOM 2117 O O . MET A 1 285 ? 1.618 9.879 24.231 1.00 7.35 262 MET A O 1
ATOM 2122 N N . THR A 1 286 ? 3.725 9.774 23.428 1.00 5.84 263 THR A N 1
ATOM 2123 C CA . THR A 1 286 ? 3.522 10.738 22.349 1.00 5.74 263 THR A CA 1
ATOM 2124 C C . THR A 1 286 ? 3.560 10.009 21.015 1.00 5.40 263 THR A C 1
ATOM 2125 O O . THR A 1 286 ? 4.520 9.278 20.726 1.00 6.07 263 THR A O 1
ATOM 2129 N N . GLN A 1 287 ? 2.525 10.209 20.211 1.00 5.62 264 GLN A N 1
ATOM 2130 C CA . GLN A 1 287 ? 2.449 9.587 18.909 1.00 5.83 264 GLN A CA 1
ATOM 2131 C C . GLN A 1 287 ? 3.223 10.404 17.895 1.00 6.00 264 GLN A C 1
ATOM 2132 O O . GLN A 1 287 ? 2.886 11.557 17.627 1.00 6.88 264 GLN A O 1
ATOM 2138 N N . GLY A 1 288 ? 4.259 9.794 17.325 1.00 6.19 265 GLY A N 1
ATOM 2139 C CA . GLY A 1 288 ? 4.962 10.366 16.181 1.00 6.60 265 GLY A CA 1
ATOM 2140 C C . GLY A 1 288 ? 4.570 9.666 14.913 1.00 6.11 265 GLY A C 1
ATOM 2141 O O . GLY A 1 288 ? 3.487 9.092 14.806 1.00 6.82 265 GLY A O 1
ATOM 2142 N N . LEU A 1 289 ? 5.440 9.743 13.912 1.00 6.11 266 LEU A N 1
A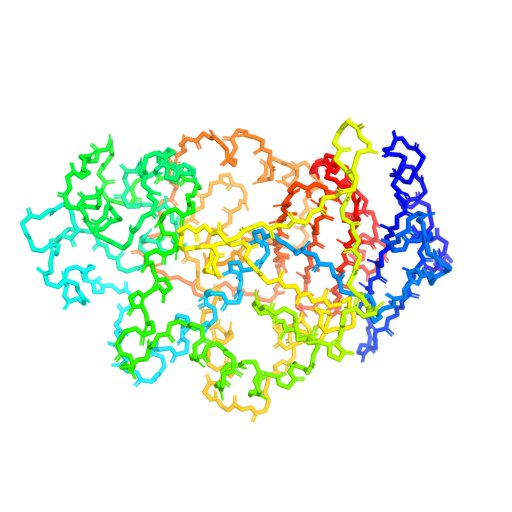TOM 2143 C CA . LEU A 1 289 ? 5.187 9.078 12.651 1.00 6.12 266 LEU A CA 1
ATOM 2144 C C . LEU A 1 289 ? 5.885 7.725 12.722 1.00 5.72 266 LEU A C 1
ATOM 2145 O O . LEU A 1 289 ? 7.117 7.643 12.723 1.00 6.34 266 LEU A O 1
ATOM 2150 N N . GLY A 1 290 ? 5.090 6.666 12.842 1.00 5.83 267 GLY A N 1
ATOM 2151 C CA . GLY A 1 290 ? 5.620 5.326 13.045 1.00 5.80 267 GLY A CA 1
ATOM 2152 C C . GLY A 1 290 ? 6.004 5.071 14.491 1.00 5.45 267 GLY A C 1
ATOM 2153 O O . GLY A 1 290 ? 5.391 4.254 15.186 1.00 6.30 267 GLY A O 1
ATOM 2154 N N . TRP A 1 291 ? 7.050 5.748 14.948 1.00 5.50 268 TRP A N 1
ATOM 2155 C CA . TRP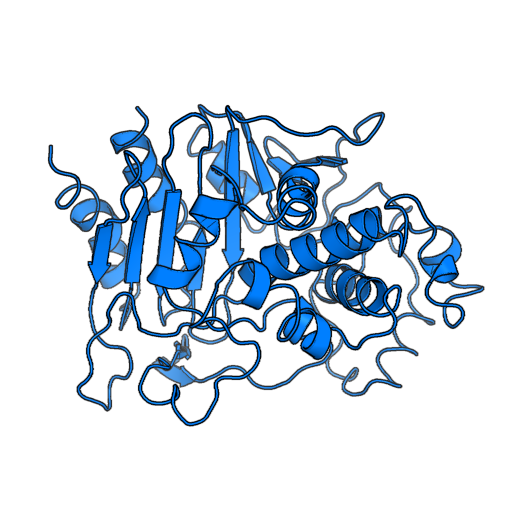 A 1 291 ? 7.518 5.595 16.315 1.00 5.48 268 TRP A CA 1
ATOM 2156 C C . TRP A 1 291 ? 6.574 6.248 17.316 1.00 5.49 268 TRP A C 1
ATOM 2157 O O . TRP A 1 291 ? 6.049 7.332 17.074 1.00 7.21 268 TRP A O 1
ATOM 2168 N N . GLU A 1 292 ? 6.450 5.594 18.467 1.00 5.00 269 GLU A N 1
ATOM 2169 C CA . GLU A 1 292 ? 5.761 6.098 19.650 1.00 5.11 269 GLU A CA 1
ATOM 2170 C C . GLU A 1 292 ? 6.841 6.368 20.691 1.00 5.13 269 GLU A C 1
ATOM 2171 O O . GLU A 1 292 ? 7.776 5.572 20.809 1.00 6.18 269 GLU A O 1
ATOM 2177 N N . SER A 1 293 ? 6.756 7.477 21.427 1.00 5.38 270 SER A N 1
ATOM 2178 C CA . SER A 1 293 ? 7.845 7.823 22.329 1.00 5.70 270 SER A CA 1
ATOM 2179 C C . SER A 1 293 ? 7.382 8.266 23.696 1.00 5.70 270 SER A C 1
ATOM 2180 O O . SER A 1 293 ? 6.229 8.632 23.922 1.00 6.08 270 SER A O 1
ATOM 2183 N N . TYR A 1 294 ? 8.351 8.245 24.599 1.00 5.81 271 TYR A N 1
ATOM 2184 C CA . TYR A 1 294 ? 8.183 8.532 26.024 1.00 6.06 271 TYR A CA 1
ATOM 2185 C C . TYR A 1 294 ? 9.355 9.380 26.475 1.00 6.35 271 TYR A C 1
ATOM 2186 O O . TYR A 1 294 ? 10.471 9.175 26.022 1.00 7.67 271 TYR A O 1
ATOM 2195 N N . ALA A 1 295 ? 9.144 10.275 27.425 1.00 6.97 272 ALA A N 1
ATOM 2196 C CA . ALA A 1 295 ? 10.281 10.899 28.099 1.00 7.63 272 ALA A CA 1
ATOM 2197 C C . ALA A 1 295 ? 11.161 9.836 28.727 1.00 8.38 272 ALA A C 1
ATOM 2198 O O . ALA A 1 295 ? 10.624 8.892 29.300 1.00 10.57 272 ALA A O 1
ATOM 2200 N N . TYR A 1 296 ? 12.488 10.011 28.672 1.00 7.61 273 TYR A N 1
ATOM 2201 C CA . TYR A 1 296 ? 13.429 9.084 29.298 1.00 7.96 273 TYR A CA 1
ATOM 2202 C C . TYR A 1 296 ? 14.268 9.900 30.280 1.00 8.69 273 TYR A C 1
ATOM 2203 O O . TYR A 1 296 ? 14.795 10.946 29.900 1.00 9.18 273 TYR A O 1
ATOM 2212 N N . PRO A 1 297 ? 14.436 9.461 31.522 1.00 9.94 274 PRO A N 1
ATOM 2213 C CA . PRO A 1 297 ? 13.905 8.242 32.115 1.00 10.66 274 PRO A CA 1
ATOM 2214 C C . PRO A 1 297 ? 12.383 8.071 32.052 1.00 10.35 274 PRO A C 1
ATOM 2215 O O . PRO A 1 297 ? 11.648 9.051 32.151 1.00 11.25 274 PRO A O 1
ATOM 2219 N N . VAL A 1 298 ? 11.966 6.811 31.857 1.00 10.99 275 VAL A N 1
ATOM 2220 C CA . VAL A 1 298 ? 10.562 6.393 31.747 1.00 11.46 275 VAL A CA 1
ATOM 2221 C C . VAL A 1 298 ? 10.348 5.259 32.747 1.00 10.26 275 VAL A C 1
ATOM 2222 O O . VAL A 1 298 ? 11.197 4.393 32.865 1.00 11.22 275 VAL A O 1
ATOM 2226 N N . THR A 1 299 ? 9.206 5.224 33.422 1.00 10.17 276 THR A N 1
ATOM 2227 C CA . THR A 1 299 ? 8.904 4.079 34.280 1.00 10.03 276 THR A CA 1
ATOM 2228 C C . THR A 1 299 ? 8.443 2.880 33.445 1.00 9.04 276 THR A C 1
ATOM 2229 O O . THR A 1 299 ? 7.859 3.021 32.359 1.00 9.35 276 THR A O 1
ATOM 2233 N N . GLU A 1 300 ? 8.677 1.695 33.996 1.00 9.38 277 GLU A N 1
ATOM 2234 C CA A GLU A 1 300 ? 8.183 0.471 33.368 0.50 10.50 277 GLU A CA 1
ATOM 2235 C CA B GLU A 1 300 ? 8.188 0.472 33.378 0.50 11.64 277 GLU A CA 1
ATOM 2236 C C . GLU A 1 300 ? 6.660 0.524 33.256 1.00 9.17 277 GLU A C 1
ATOM 2237 O O . GLU A 1 300 ? 6.092 0.122 32.241 1.00 9.08 277 GLU A O 1
ATOM 2248 N N . GLN A 1 301 ? 6.002 1.024 34.298 1.00 9.74 278 GLN A N 1
ATOM 2249 C CA . GLN A 1 301 ? 4.555 1.109 34.300 1.00 10.57 278 GLN A CA 1
ATOM 2250 C C . GLN A 1 301 ? 4.032 1.940 33.129 1.00 9.15 278 GLN A C 1
ATOM 2251 O O . GLN A 1 301 ? 3.071 1.547 32.462 1.00 9.66 278 GLN A O 1
ATOM 2257 N N . ALA A 1 302 ? 4.664 3.083 32.873 1.00 9.23 279 ALA A N 1
ATOM 2258 C CA . ALA A 1 302 ? 4.243 3.933 31.769 1.00 9.67 279 ALA A CA 1
ATOM 2259 C C . ALA A 1 302 ? 4.460 3.249 30.412 1.00 8.84 279 ALA A C 1
ATOM 2260 O O . ALA A 1 302 ? 3.614 3.354 29.508 1.00 9.10 279 ALA A O 1
ATOM 2262 N N . LEU A 1 303 ? 5.593 2.571 30.258 1.00 8.89 280 LEU A N 1
ATOM 2263 C CA . LEU A 1 303 ? 5.894 1.903 29.006 1.00 8.80 280 LEU A CA 1
ATOM 2264 C C . LEU A 1 303 ? 4.942 0.725 28.753 1.00 8.27 280 LEU A C 1
ATOM 2265 O O . LEU A 1 303 ? 4.489 0.512 27.624 1.00 9.30 280 LEU A O 1
ATOM 2270 N N . LEU A 1 304 ? 4.598 -0.007 29.815 1.00 8.23 281 LEU A N 1
ATOM 2271 C CA . LEU A 1 304 ? 3.605 -1.061 29.703 1.00 8.65 281 LEU A CA 1
ATOM 2272 C C . LEU A 1 304 ? 2.234 -0.508 29.323 1.00 8.84 281 LEU A C 1
ATOM 2273 O O . LEU A 1 304 ? 1.569 -1.042 28.434 1.00 9.30 281 LEU A O 1
ATOM 2278 N N . ALA A 1 305 ? 1.823 0.576 29.982 1.00 9.10 282 ALA A N 1
ATOM 2279 C CA . ALA A 1 305 ? 0.503 1.147 29.731 1.00 9.43 282 ALA A CA 1
ATOM 2280 C C . ALA A 1 305 ? 0.361 1.615 28.284 1.00 8.69 282 ALA A C 1
ATOM 2281 O O . ALA A 1 305 ? -0.655 1.365 27.629 1.00 9.16 282 ALA A O 1
ATOM 2283 N N . GLY A 1 306 ? 1.394 2.269 27.763 1.00 8.20 283 GLY A N 1
ATOM 2284 C CA . GLY A 1 306 ? 1.331 2.782 26.406 1.00 7.98 283 GLY A CA 1
ATOM 2285 C C . GLY A 1 306 ? 1.297 1.718 25.331 1.00 7.58 283 GLY A C 1
ATOM 2286 O O . GLY A 1 306 ? 0.866 1.993 24.216 1.00 8.71 283 GLY A O 1
ATOM 2287 N N . ASN A 1 307 ? 1.765 0.515 25.677 1.00 7.49 284 ASN A N 1
ATOM 2288 C CA . ASN A 1 307 ? 1.757 -0.643 24.793 1.00 7.81 284 ASN A CA 1
ATOM 2289 C C . ASN A 1 307 ? 0.668 -1.651 25.115 1.00 9.00 284 ASN A C 1
ATOM 2290 O O . ASN A 1 307 ? 0.627 -2.722 24.509 1.00 11.88 284 ASN A O 1
ATOM 2295 N N . SER A 1 308 ? -0.246 -1.306 26.016 1.00 8.96 285 SER A N 1
ATOM 2296 C CA . SER A 1 308 ? -1.265 -2.238 26.473 1.00 9.75 285 SER A CA 1
ATOM 2297 C C . SER A 1 308 ? -2.471 -2.235 25.552 1.00 9.55 285 SER A C 1
ATOM 2298 O O . SER A 1 308 ? -2.646 -1.315 24.768 1.00 10.27 285 SER A O 1
ATOM 2301 N N . PRO A 1 309 ? -3.336 -3.262 25.653 1.00 11.13 286 PRO A N 1
ATOM 2302 C CA . PRO A 1 309 ? -4.551 -3.266 24.819 1.00 12.53 286 PRO A CA 1
ATOM 2303 C C . PRO A 1 309 ? -5.471 -2.058 24.986 1.00 12.45 286 PRO A C 1
ATOM 2304 O O . PRO A 1 309 ? -6.138 -1.652 24.027 1.00 14.47 286 PRO A O 1
ATOM 2308 N N . ALA A 1 310 ? -5.489 -1.471 26.172 1.00 11.25 287 ALA A N 1
ATOM 2309 C CA . ALA A 1 310 ? -6.287 -0.269 26.430 1.00 13.11 287 ALA A CA 1
ATOM 2310 C C . ALA A 1 310 ? -5.901 0.901 25.527 1.00 12.61 287 ALA A C 1
ATOM 2311 O O . ALA A 1 310 ? -6.721 1.768 25.250 1.00 16.02 287 ALA A O 1
ATOM 2313 N N . VAL A 1 311 ? -4.641 0.936 25.103 1.00 10.36 288 VAL A N 1
ATOM 2314 C CA . VAL A 1 311 ? -4.146 1.911 24.133 1.00 9.67 288 VAL A CA 1
ATOM 2315 C C . VAL A 1 311 ? -4.131 1.374 22.700 1.00 9.26 288 VAL A C 1
ATOM 2316 O O . VAL A 1 311 ? -4.461 2.105 21.759 1.00 10.60 288 VAL A O 1
ATOM 2320 N N . SER A 1 312 ? -3.744 0.117 22.521 1.00 9.64 289 SER A N 1
ATOM 2321 C CA A SER A 1 312 ? -3.539 -0.451 21.188 0.50 12.65 289 SER A CA 1
ATOM 2322 C CA B SER A 1 312 ? -3.543 -0.411 21.172 0.50 9.83 289 SER A CA 1
ATOM 2323 C C . SER A 1 312 ? -4.821 -0.825 20.452 1.00 11.65 289 SER A C 1
ATOM 2324 O O . SER A 1 312 ? -4.867 -0.772 19.224 1.00 14.56 289 SER A O 1
ATOM 2329 N N . PHE A 1 313 ? -5.851 -1.239 21.188 1.00 11.55 290 PHE A N 1
ATOM 2330 C CA . PHE A 1 313 ? -7.026 -1.847 20.555 1.00 13.70 290 PHE A CA 1
ATOM 2331 C C . PHE A 1 313 ? -8.353 -1.208 20.946 1.00 15.01 290 PHE A C 1
ATOM 2332 O O . PHE A 1 313 ? -9.413 -1.769 20.661 1.00 20.17 290 PHE A O 1
ATOM 2340 N N . LYS A 1 314 ? -8.278 -0.033 21.575 1.00 13.51 291 LYS A N 1
ATOM 2341 C CA . LYS A 1 314 ? -9.426 0.820 21.884 1.00 13.81 291 LYS A CA 1
ATOM 2342 C C . LYS A 1 314 ? -9.180 2.205 21.329 1.00 11.50 291 LYS A C 1
ATOM 2343 O O . LYS A 1 314 ? -8.046 2.669 21.305 1.00 11.02 291 LYS A O 1
ATOM 2345 N N . ALA A 1 315 ? -10.235 2.887 20.905 1.00 10.85 292 ALA A N 1
ATOM 2346 C CA . ALA A 1 315 ? -10.100 4.297 20.564 1.00 9.64 292 ALA A CA 1
ATOM 2347 C C . ALA A 1 315 ? -9.898 5.081 21.861 1.00 10.15 292 ALA A C 1
ATOM 2348 O O . ALA A 1 315 ? -10.605 4.867 22.839 1.00 13.57 292 ALA A O 1
ATOM 2350 N N . ASN A 1 316 ? -8.912 5.967 21.879 1.00 8.51 293 ASN A N 1
ATOM 2351 C CA . ASN A 1 316 ? -8.643 6.810 23.039 1.00 9.88 293 ASN A CA 1
ATOM 2352 C C . ASN A 1 316 ? -8.731 8.268 22.610 1.00 9.48 293 ASN A C 1
ATOM 2353 O O . ASN A 1 316 ? -8.130 8.642 21.602 1.00 9.32 293 ASN A O 1
ATOM 2358 N N . PRO A 1 317 ? -9.416 9.110 23.387 1.00 10.53 294 PRO A N 1
ATOM 2359 C CA . PRO A 1 317 ? -9.328 10.541 23.106 1.00 10.45 294 PRO A CA 1
ATOM 2360 C C . PRO A 1 317 ? -7.902 11.009 23.355 1.00 10.57 294 PRO A C 1
ATOM 2361 O O . PRO A 1 317 ? -7.274 10.596 24.323 1.00 13.56 294 PRO A O 1
ATOM 2365 N N . VAL A 1 318 ? -7.378 11.843 22.472 1.00 9.82 295 VAL A N 1
ATOM 2366 C CA . VAL A 1 318 ? -5.996 12.300 22.607 1.00 9.80 295 VAL A CA 1
ATOM 2367 C C . VAL A 1 318 ? -5.928 13.605 23.386 1.00 9.59 295 VAL A C 1
ATOM 2368 O O . VAL A 1 318 ? -6.928 14.323 23.492 1.00 10.81 295 VAL A O 1
ATOM 2372 N N . LYS A 1 319 ? -4.745 13.893 23.922 1.00 10.02 296 LYS A N 1
ATOM 2373 C CA A LYS A 1 319 ? -4.424 15.212 24.455 0.60 11.78 296 LYS A CA 1
ATOM 2374 C CA B LYS A 1 319 ? -4.420 15.212 24.455 0.40 12.44 296 LYS A CA 1
ATOM 2375 C C . LYS A 1 319 ? -3.701 15.933 23.324 1.00 11.80 296 LYS A C 1
ATOM 2376 O O . LYS A 1 319 ? -2.541 15.631 23.032 1.00 11.78 296 LYS A O 1
ATOM 2381 N N . PRO A 1 320 ? -4.389 16.857 22.633 1.00 13.22 297 PRO A N 1
ATOM 2382 C CA . PRO A 1 320 ? -3.781 17.405 21.419 1.00 14.52 297 PRO A CA 1
ATOM 2383 C C . PRO A 1 320 ? -2.635 18.357 21.697 1.00 13.89 297 PRO A C 1
ATOM 2384 O O . PRO A 1 320 ? -2.591 18.978 22.762 1.00 16.92 297 PRO A O 1
ATOM 2388 N N . PHE A 1 321 ? -1.705 18.450 20.749 1.00 15.69 298 PHE A N 1
ATOM 2389 C CA . PHE A 1 321 ? -0.706 19.516 20.753 1.00 15.65 298 PHE A CA 1
ATOM 2390 C C . PHE A 1 321 ? -1.267 20.708 19.991 1.00 17.46 298 PHE A C 1
ATOM 2391 O O . PHE A 1 321 ? -2.021 20.534 19.030 1.00 21.83 298 PHE A O 1
ATOM 2399 N N . VAL A 1 322 ? -0.855 21.907 20.380 1.00 18.33 299 VAL A N 1
ATOM 2400 C CA A VAL A 1 322 ? -1.298 23.116 19.674 0.60 21.75 299 VAL A CA 1
ATOM 2401 C CA B VAL A 1 322 ? -1.283 23.128 19.681 0.40 19.51 299 VAL A CA 1
ATOM 2402 C C . VAL A 1 322 ? -0.784 23.079 18.234 1.00 20.63 299 VAL A C 1
ATOM 2403 O O . VAL A 1 322 ? -1.492 23.467 17.304 1.00 23.83 299 VAL A O 1
ATOM 2410 N N . ALA A 1 323 ? 0.443 22.587 18.062 1.00 18.21 300 ALA A N 1
ATOM 2411 C CA . ALA A 1 323 ? 1.023 22.337 16.748 1.00 16.67 300 ALA A CA 1
ATOM 2412 C C . ALA A 1 323 ? 1.948 21.133 16.854 1.00 13.94 300 ALA A C 1
ATOM 2413 O O . ALA A 1 323 ? 2.448 20.824 17.926 1.00 14.18 300 ALA A O 1
ATOM 2415 N N . PRO A 1 324 ? 2.190 20.454 15.738 1.00 12.12 301 PRO A N 1
ATOM 2416 C CA . PRO A 1 324 ? 3.133 19.341 15.767 1.00 9.91 301 PRO A CA 1
ATOM 2417 C C . PRO A 1 324 ? 4.516 19.809 16.217 1.00 9.71 301 PRO A C 1
ATOM 2418 O O . PRO A 1 324 ? 4.948 20.907 15.861 1.00 11.47 301 PRO A O 1
ATOM 2422 N N . ARG A 1 325 ? 5.191 18.967 16.996 1.00 8.75 302 ARG A N 1
ATOM 2423 C CA . ARG A 1 325 ? 6.411 19.325 17.694 1.00 9.53 302 ARG A CA 1
ATOM 2424 C C . ARG A 1 325 ? 7.459 18.241 17.475 1.00 8.60 302 ARG A C 1
ATOM 2425 O O . ARG A 1 325 ? 7.212 17.089 17.790 1.00 9.59 302 ARG A O 1
ATOM 2433 N N . VAL A 1 326 ? 8.665 18.602 17.038 1.00 7.81 303 VAL A N 1
ATOM 2434 C CA . VAL A 1 326 ? 9.753 17.643 17.000 1.00 7.53 303 VAL A CA 1
ATOM 2435 C C . VAL A 1 326 ? 10.115 17.209 18.422 1.00 7.14 303 VAL A C 1
ATOM 2436 O O . VAL A 1 326 ? 10.458 18.046 19.260 1.00 9.01 303 VAL A O 1
ATOM 2440 N N . MET A 1 327 ? 10.046 15.904 18.681 1.00 6.52 304 MET A N 1
ATOM 2441 C CA . MET A 1 327 ? 10.371 15.339 19.981 1.00 6.23 304 MET A CA 1
ATOM 2442 C C . MET A 1 327 ? 11.866 15.088 20.046 1.00 6.10 304 MET A C 1
ATOM 2443 O O . MET A 1 327 ? 12.515 14.877 19.030 1.00 6.88 304 MET A O 1
ATOM 2448 N N . GLY A 1 328 ? 12.417 15.131 21.260 1.00 6.20 305 GLY A N 1
ATOM 2449 C CA . GLY A 1 328 ? 13.856 15.217 21.430 1.00 6.18 305 GLY A CA 1
ATOM 2450 C C . GLY A 1 328 ? 14.611 13.895 21.609 1.00 5.77 305 GLY A C 1
ATOM 2451 O O . GLY A 1 328 ? 14.097 12.785 21.457 1.00 6.24 305 GLY A O 1
ATOM 2452 N N . ASN A 1 329 ? 15.881 14.069 21.959 1.00 5.97 306 ASN A N 1
ATOM 2453 C CA . ASN A 1 329 ? 16.800 12.957 22.112 1.00 6.48 306 ASN A CA 1
ATOM 2454 C C . ASN A 1 329 ? 16.704 12.252 23.471 1.00 5.95 306 ASN A C 1
ATOM 2455 O O . ASN A 1 329 ? 17.090 11.074 23.582 1.00 6.26 306 ASN A O 1
ATOM 2460 N N . GLU A 1 330 ? 16.235 12.971 24.497 1.00 6.06 307 GLU A N 1
ATOM 2461 C CA . GLU A 1 330 ? 16.181 12.452 25.868 1.00 6.05 307 GLU A CA 1
ATOM 2462 C C . GLU A 1 330 ? 14.855 11.715 26.069 1.00 5.82 307 GLU A C 1
ATOM 2463 O O . GLU A 1 330 ? 14.046 12.067 26.936 1.00 6.73 307 GLU A O 1
ATOM 2469 N N . ARG A 1 331 ? 14.650 10.702 25.230 1.00 5.69 308 ARG A N 1
ATOM 2470 C CA . ARG A 1 331 ? 13.368 10.059 25.046 1.00 5.83 308 ARG A CA 1
ATOM 2471 C C . ARG A 1 331 ? 13.616 8.638 24.597 1.00 5.82 308 ARG A C 1
ATOM 2472 O O . ARG A 1 331 ? 14.633 8.338 23.970 1.00 6.61 308 ARG A O 1
ATOM 2480 N N . LEU A 1 332 ? 12.651 7.782 24.906 1.00 5.91 309 LEU A N 1
ATOM 2481 C CA . LEU A 1 332 ? 12.637 6.406 24.464 1.00 5.86 309 LEU A CA 1
ATOM 2482 C C . LEU A 1 332 ? 11.609 6.269 23.345 1.00 5.59 309 LEU A C 1
ATOM 2483 O O . LEU A 1 332 ? 10.441 6.614 23.531 1.00 6.19 309 LEU A O 1
ATOM 2488 N N . TYR A 1 333 ? 12.078 5.818 22.181 1.00 5.20 310 TYR A N 1
ATOM 2489 C CA . TYR A 1 333 ? 11.247 5.562 21.006 1.00 4.99 310 TYR A CA 1
ATOM 2490 C C . TYR A 1 333 ? 11.052 4.066 20.874 1.00 4.83 310 TYR A C 1
ATOM 2491 O O . TYR A 1 333 ? 11.975 3.304 21.130 1.00 5.62 310 TYR A O 1
ATOM 2500 N N . ASN A 1 334 ? 9.858 3.633 20.486 1.00 4.66 311 ASN A N 1
ATOM 2501 C CA . ASN A 1 334 ? 9.596 2.208 20.368 1.00 4.85 311 ASN A CA 1
ATOM 2502 C C . ASN A 1 334 ? 8.539 1.886 19.342 1.00 4.49 311 ASN A C 1
ATOM 2503 O O . ASN A 1 334 ? 7.753 2.741 18.938 1.00 4.71 311 ASN A O 1
ATOM 2508 N N . LYS A 1 335 ? 8.506 0.613 18.961 1.00 4.41 312 LYS A N 1
ATOM 2509 C CA . LYS A 1 335 ? 7.415 0.073 18.183 1.00 4.54 312 LYS A CA 1
ATOM 2510 C C . LYS A 1 335 ? 7.360 -1.434 18.362 1.00 4.52 312 LYS A C 1
ATOM 2511 O O . LYS A 1 335 ? 8.384 -2.113 18.275 1.00 5.10 312 LYS A O 1
ATOM 2517 N N . THR A 1 336 ? 6.139 -1.943 18.565 1.00 5.21 313 THR A N 1
ATOM 2518 C CA . THR A 1 336 ? 5.823 -3.361 18.559 1.00 5.61 313 THR A CA 1
ATOM 2519 C C . THR A 1 336 ? 5.339 -3.826 17.186 1.00 5.11 313 THR A C 1
ATOM 2520 O O . THR A 1 336 ? 4.791 -3.049 16.393 1.00 5.62 313 THR A O 1
ATOM 2524 N N . GLY A 1 337 ? 5.448 -5.119 16.931 1.00 5.46 314 GLY A N 1
ATOM 2525 C CA . GLY A 1 337 ? 4.783 -5.705 15.778 1.00 5.73 314 GLY A CA 1
ATOM 2526 C C . GLY A 1 337 ? 4.687 -7.191 15.888 1.00 5.21 314 GLY A C 1
ATOM 2527 O O . GLY A 1 337 ? 5.526 -7.834 16.516 1.00 5.97 314 GLY A O 1
ATOM 2528 N N . SER A 1 338 ? 3.668 -7.740 15.238 1.00 5.36 315 SER A N 1
ATOM 2529 C CA A SER A 1 338 ? 3.420 -9.168 15.251 0.80 7.05 315 SER A CA 1
ATOM 2530 C CA B SER A 1 338 ? 3.498 -9.175 15.194 0.20 7.56 315 SER A CA 1
ATOM 2531 C C . SER A 1 338 ? 2.810 -9.591 13.918 1.00 6.65 315 SER A C 1
ATOM 2532 O O . SER A 1 338 ? 2.174 -8.785 13.232 1.00 8.00 315 SER A O 1
ATOM 2537 N N . THR A 1 339 ? 3.037 -10.839 13.561 1.00 7.11 316 THR A N 1
ATOM 2538 C CA . THR A 1 339 ? 2.275 -11.480 12.516 1.00 7.49 316 THR A CA 1
ATOM 2539 C C . THR A 1 339 ? 1.883 -12.827 13.085 1.00 7.67 316 THR A C 1
ATOM 2540 O O . THR A 1 339 ? 2.231 -13.162 14.211 1.00 8.80 316 THR A O 1
ATOM 2544 N N . ASN A 1 340 ? 1.148 -13.607 12.311 1.00 8.25 317 ASN A N 1
ATOM 2545 C CA A ASN A 1 340 ? 0.933 -15.001 12.625 0.60 11.02 317 ASN A CA 1
ATOM 2546 C CA B ASN A 1 340 ? 0.945 -14.999 12.656 0.40 11.01 317 ASN A CA 1
ATOM 2547 C C . ASN A 1 340 ? 2.321 -15.628 12.874 1.00 9.59 317 ASN A C 1
ATOM 2548 O O . ASN A 1 340 ? 3.144 -15.695 11.970 1.00 10.46 317 ASN A O 1
ATOM 2557 N N . GLY A 1 341 ? 2.567 -16.060 14.081 1.00 9.61 318 GLY A N 1
ATOM 2558 C CA . GLY A 1 341 ? 3.792 -16.727 14.354 1.00 8.33 318 GLY A CA 1
ATOM 2559 C C . GLY A 1 341 ? 5.044 -15.901 14.570 1.00 5.94 318 GLY A C 1
ATOM 2560 O O . GLY A 1 341 ? 6.079 -16.511 14.769 1.00 5.95 318 GLY A O 1
ATOM 2561 N N . PHE A 1 342 ? 4.959 -14.564 14.605 1.00 5.53 319 PHE A N 1
ATOM 2562 C CA . PHE A 1 342 ? 6.143 -13.733 14.846 1.00 5.28 319 PHE A CA 1
ATOM 2563 C C . PHE A 1 342 ? 5.827 -12.624 15.844 1.00 4.98 319 PHE A C 1
ATOM 2564 O O . PHE A 1 342 ? 4.701 -12.098 15.877 1.00 6.00 319 PHE A O 1
ATOM 2572 N N . GLY A 1 343 ? 6.843 -12.232 16.611 1.00 4.95 320 GLY A N 1
ATOM 2573 C CA . GLY A 1 343 ? 6.717 -11.154 17.583 1.00 5.35 320 GLY A CA 1
ATOM 2574 C C . GLY A 1 343 ? 7.991 -10.361 17.647 1.00 5.10 320 GLY A C 1
ATOM 2575 O O . GLY A 1 343 ? 9.046 -10.919 17.948 1.00 5.58 320 GLY A O 1
ATOM 2576 N N . ALA A 1 344 ? 7.883 -9.056 17.394 1.00 5.10 321 ALA A N 1
ATOM 2577 C CA . ALA A 1 344 ? 9.004 -8.135 17.308 1.00 5.16 321 ALA A CA 1
ATOM 2578 C C . ALA A 1 344 ? 8.815 -6.970 18.270 1.00 4.80 321 ALA A C 1
ATOM 2579 O O . ALA A 1 344 ? 7.691 -6.541 18.568 1.00 5.27 321 ALA A O 1
ATOM 2581 N N . TYR A 1 345 ? 9.940 -6.399 18.706 1.00 4.95 322 TYR A N 1
ATOM 2582 C CA . TYR A 1 345 ? 9.928 -5.174 19.499 1.00 5.04 322 TYR A CA 1
ATOM 2583 C C . TYR A 1 345 ? 11.241 -4.445 19.274 1.00 4.95 322 TYR A C 1
ATOM 2584 O O . TYR A 1 345 ? 12.303 -5.081 19.218 1.00 5.52 322 TYR A O 1
ATOM 2593 N N . VAL A 1 346 ? 11.164 -3.121 19.153 1.00 5.01 323 VAL A N 1
ATOM 2594 C CA . VAL A 1 346 ? 12.322 -2.270 18.975 1.00 5.35 323 VAL A CA 1
ATOM 2595 C C . VAL A 1 346 ? 12.189 -1.087 19.917 1.00 5.34 323 VAL A C 1
ATOM 2596 O O . VAL A 1 346 ? 11.120 -0.468 19.990 1.00 5.86 323 VAL A O 1
ATOM 2600 N N . VAL A 1 347 ? 13.283 -0.740 20.599 1.00 5.83 324 VAL A N 1
ATOM 2601 C CA A VAL A 1 347 ? 13.309 0.405 21.477 0.50 6.82 324 VAL A CA 1
ATOM 2602 C CA B VAL A 1 347 ? 13.340 0.385 21.547 0.50 7.83 324 VAL A CA 1
ATOM 2603 C C . VAL A 1 347 ? 14.678 1.083 21.387 1.00 5.89 324 VAL A C 1
ATOM 2604 O O . VAL A 1 347 ? 15.700 0.419 21.214 1.00 7.17 324 VAL A O 1
ATOM 2611 N N . PHE A 1 348 ? 14.707 2.405 21.491 1.00 5.60 325 PHE A N 1
ATOM 2612 C CA . PHE A 1 348 ? 15.985 3.109 21.490 1.00 5.66 325 PHE A CA 1
ATOM 2613 C C . PHE A 1 348 ? 15.876 4.435 22.202 1.00 5.51 325 PHE A C 1
ATOM 2614 O O . PHE A 1 348 ? 14.808 5.052 22.242 1.00 5.67 325 PHE A O 1
ATOM 2622 N N . VAL A 1 349 ? 17.016 4.879 22.756 1.00 5.55 326 VAL A N 1
ATOM 2623 C CA . VAL A 1 349 ? 17.115 6.158 23.467 1.00 5.76 326 VAL A CA 1
ATOM 2624 C C . VAL A 1 349 ? 18.281 6.910 22.837 1.00 5.82 326 VAL A C 1
ATOM 2625 O O . VAL A 1 349 ? 19.446 6.627 23.138 1.00 6.47 326 VAL A O 1
ATOM 2629 N N . PRO A 1 350 ? 17.996 7.865 21.932 1.00 5.94 327 PRO A N 1
ATOM 2630 C CA . PRO A 1 350 ? 19.092 8.532 21.194 1.00 6.57 327 PRO A CA 1
ATOM 2631 C C . PRO A 1 350 ? 20.137 9.165 22.086 1.00 7.02 327 PRO A C 1
ATOM 2632 O O . PRO A 1 350 ? 21.341 8.991 21.845 1.00 8.13 327 PRO A O 1
ATOM 2636 N N . ALA A 1 351 ? 19.735 9.859 23.146 1.00 7.15 328 ALA A N 1
ATOM 2637 C CA . ALA A 1 351 ? 20.717 10.559 23.973 1.00 7.58 328 ALA A CA 1
ATOM 2638 C C . ALA A 1 351 ? 21.701 9.616 24.635 1.00 7.96 328 ALA A C 1
ATOM 2639 O O . ALA A 1 351 ? 22.829 10.021 24.909 1.00 10.00 328 ALA A O 1
ATOM 2641 N N . ARG A 1 352 ? 21.268 8.391 24.926 1.00 7.88 329 ARG A N 1
ATOM 2642 C CA A ARG A 1 352 ? 22.098 7.370 25.582 0.50 10.69 329 ARG A CA 1
ATOM 2643 C CA B ARG A 1 352 ? 22.115 7.422 25.608 0.50 12.89 329 ARG A CA 1
ATOM 2644 C C . ARG A 1 352 ? 22.853 6.501 24.619 1.00 11.52 329 ARG A C 1
ATOM 2645 O O . ARG A 1 35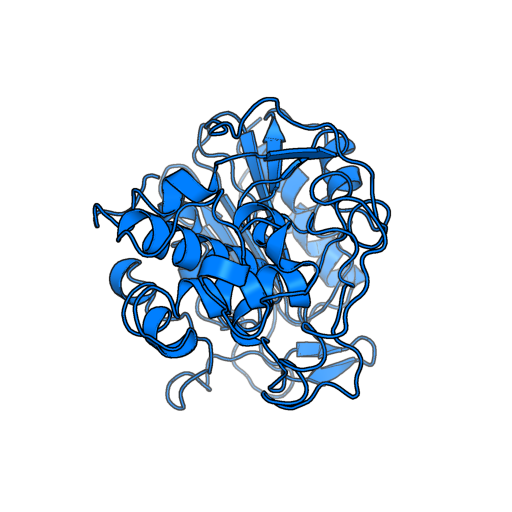2 ? 23.703 5.723 25.034 1.00 14.71 329 ARG A O 1
ATOM 2660 N N . GLY A 1 353 ? 22.554 6.595 23.329 1.00 11.01 330 GLY A N 1
ATOM 2661 C CA . GLY A 1 353 ? 23.213 5.753 22.344 1.00 12.01 330 GLY A CA 1
ATOM 2662 C C . GLY A 1 353 ? 22.918 4.272 22.529 1.00 10.65 330 GLY A C 1
ATOM 2663 O O . GLY A 1 353 ? 23.772 3.445 22.226 1.00 12.49 330 GLY A O 1
ATOM 2664 N N . VAL A 1 354 ? 21.731 3.931 23.027 1.00 8.47 331 VAL A N 1
ATOM 2665 C CA . VAL A 1 354 ? 21.368 2.532 23.239 1.00 7.79 331 VAL A CA 1
ATOM 2666 C C . VAL A 1 354 ? 20.125 2.203 22.435 1.00 6.46 331 VAL A C 1
ATOM 2667 O O . VAL A 1 354 ? 19.117 2.904 22.498 1.00 7.05 331 VAL A O 1
ATOM 2671 N N . GLY A 1 355 ? 20.206 1.093 21.716 1.00 6.15 332 GLY A N 1
ATOM 2672 C CA . GLY A 1 355 ? 19.076 0.547 20.973 1.00 6.19 332 GLY A CA 1
ATOM 2673 C C . GLY A 1 355 ? 18.980 -0.943 21.209 1.00 5.70 332 GLY A C 1
ATOM 2674 O O . GLY A 1 355 ? 20.007 -1.609 21.403 1.00 6.26 332 GLY A O 1
ATOM 2675 N N . ILE A 1 356 ? 17.755 -1.467 21.156 1.00 5.34 333 ILE A N 1
ATOM 2676 C CA . ILE A 1 356 ? 17.501 -2.884 21.348 1.00 5.39 333 ILE A CA 1
ATOM 2677 C C . ILE A 1 356 ? 16.495 -3.342 20.306 1.00 5.02 333 ILE A C 1
ATOM 2678 O O . ILE A 1 356 ? 15.435 -2.731 20.146 1.00 5.56 333 ILE A O 1
ATOM 2683 N N . VAL A 1 357 ? 16.827 -4.447 19.639 1.00 4.86 334 VAL A N 1
ATOM 2684 C CA . VAL A 1 357 ? 15.946 -5.144 18.711 1.00 4.73 334 VAL A CA 1
ATOM 2685 C C . VAL A 1 357 ? 15.746 -6.555 19.239 1.00 4.59 334 VAL A C 1
ATOM 2686 O O . VAL A 1 357 ? 16.729 -7.237 19.541 1.00 5.05 334 VAL A O 1
ATOM 2690 N N . MET A 1 358 ? 14.486 -6.996 19.328 1.00 4.57 335 MET A N 1
ATOM 2691 C CA . MET A 1 358 ? 14.157 -8.362 19.739 1.00 4.83 335 MET A CA 1
ATOM 2692 C C . MET A 1 358 ? 13.203 -8.940 18.711 1.00 4.62 335 MET A C 1
ATOM 2693 O O . MET A 1 358 ? 12.063 -8.482 18.610 1.00 4.89 335 MET A O 1
ATOM 2698 N N . LEU A 1 359 ? 13.654 -9.943 17.957 1.00 4.46 336 LEU A N 1
ATOM 2699 C CA . LEU A 1 359 ? 12.858 -10.578 16.907 1.00 4.60 336 LEU A CA 1
ATOM 2700 C C . LEU A 1 359 ? 12.682 -12.039 17.241 1.00 4.74 336 LEU A C 1
ATOM 2701 O O . LEU A 1 359 ? 13.659 -12.721 17.493 1.00 5.59 336 LEU A O 1
ATOM 2706 N N . ALA A 1 360 ? 11.438 -12.528 17.210 1.00 4.83 337 ALA A N 1
ATOM 2707 C CA . ALA A 1 360 ? 11.133 -13.915 17.522 1.00 4.87 337 ALA A CA 1
ATOM 2708 C C . ALA A 1 360 ? 10.173 -14.495 16.514 1.00 4.75 337 ALA A C 1
ATOM 2709 O O . ALA A 1 360 ? 9.321 -13.782 15.968 1.00 5.12 337 ALA A O 1
ATOM 2711 N N . ASN A 1 361 ? 10.255 -15.807 16.340 1.00 4.94 338 ASN A N 1
ATOM 2712 C CA . ASN A 1 361 ? 9.283 -16.566 15.545 1.00 5.41 338 ASN A CA 1
ATOM 2713 C C . ASN A 1 361 ? 8.230 -17.256 16.428 1.00 5.77 338 ASN A C 1
ATOM 2714 O O . ASN A 1 361 ? 7.827 -18.400 16.207 1.00 6.44 338 ASN A O 1
ATOM 2719 N N . ARG A 1 362 ? 7.778 -16.499 17.434 1.00 5.87 339 ARG A N 1
ATOM 2720 C CA . ARG A 1 362 ? 6.557 -16.774 18.185 1.00 6.28 339 ARG A CA 1
ATOM 2721 C C . ARG A 1 362 ? 5.913 -15.419 18.450 1.00 6.01 339 ARG A C 1
ATOM 2722 O O . ARG A 1 362 ? 6.617 -14.470 18.790 1.00 6.52 339 ARG A O 1
ATOM 2730 N N . ASN A 1 363 ? 4.587 -15.331 18.327 1.00 6.54 340 ASN A N 1
ATOM 2731 C CA . ASN A 1 363 ? 3.860 -14.109 18.681 1.00 6.86 340 ASN A CA 1
ATOM 2732 C C . ASN A 1 363 ? 3.512 -14.164 20.173 1.00 7.17 340 ASN A C 1
ATOM 2733 O O . ASN A 1 363 ? 2.392 -14.522 20.571 1.00 9.58 340 ASN A O 1
ATOM 2738 N N . TYR A 1 364 ? 4.472 -13.767 20.984 1.00 6.76 341 TYR A N 1
ATOM 2739 C CA . TYR A 1 364 ? 4.371 -13.875 22.440 1.00 7.09 341 TYR A CA 1
ATOM 2740 C C . TYR A 1 364 ? 3.977 -12.500 23.024 1.00 6.93 341 TYR A C 1
ATOM 2741 O O . TYR A 1 364 ? 4.066 -11.478 22.345 1.00 7.19 341 TYR A O 1
ATOM 2750 N N . PRO A 1 365 ? 3.503 -12.467 24.278 1.00 7.42 342 PRO A N 1
ATOM 2751 C CA . PRO A 1 365 ? 2.828 -11.270 24.755 1.00 7.84 342 PRO A CA 1
ATOM 2752 C C . PRO A 1 365 ? 3.655 -9.993 24.730 1.00 7.39 342 PRO A C 1
ATOM 2753 O O . PRO A 1 365 ? 4.824 -9.970 25.137 1.00 7.38 342 PRO A O 1
ATOM 2757 N N . ILE A 1 366 ? 3.017 -8.914 24.290 1.00 7.86 343 ILE A N 1
ATOM 2758 C CA . ILE A 1 366 ? 3.665 -7.610 24.265 1.00 8.04 343 ILE A CA 1
ATOM 2759 C C . ILE A 1 366 ? 4.191 -7.200 25.639 1.00 7.39 343 ILE A C 1
ATOM 2760 O O . ILE A 1 366 ? 5.297 -6.668 25.742 1.00 7.95 343 ILE A O 1
ATOM 2765 N N . GLU A 1 367 ? 3.428 -7.447 26.702 1.00 8.01 344 GLU A N 1
ATOM 2766 C CA A GLU A 1 367 ? 3.884 -7.067 28.038 0.50 11.49 344 GLU A CA 1
ATOM 2767 C CA B GLU A 1 367 ? 3.893 -7.047 28.025 0.50 10.23 344 GLU A CA 1
ATOM 2768 C C . GLU A 1 367 ? 5.224 -7.723 28.370 1.00 7.88 344 GLU A C 1
ATOM 2769 O O . GLU A 1 367 ? 6.063 -7.127 29.040 1.00 8.86 344 GLU A O 1
ATOM 2780 N N . ALA A 1 368 ? 5.414 -8.958 27.907 1.00 7.59 345 ALA A N 1
ATOM 2781 C CA . ALA A 1 368 ? 6.662 -9.669 28.151 1.00 7.54 345 ALA A CA 1
ATOM 2782 C C . ALA A 1 368 ? 7.827 -9.089 27.345 1.00 7.31 345 ALA A C 1
ATOM 2783 O O . ALA A 1 368 ? 8.948 -8.990 27.849 1.00 7.53 345 ALA A O 1
ATOM 2785 N N . ARG A 1 369 ? 7.555 -8.683 26.102 1.00 6.85 346 ARG A N 1
ATOM 2786 C CA . ARG A 1 369 ? 8.547 -7.990 25.279 1.00 6.82 346 ARG A CA 1
ATOM 2787 C C . ARG A 1 369 ? 9.014 -6.724 25.991 1.00 7.01 346 ARG A C 1
ATOM 2788 O O . ARG A 1 369 ? 10.207 -6.447 26.100 1.00 7.37 346 ARG A O 1
ATOM 2796 N N . VAL A 1 370 ? 8.046 -5.950 26.474 1.00 7.15 347 VAL A N 1
ATOM 2797 C CA . VAL A 1 370 ? 8.332 -4.674 27.133 1.00 7.80 347 VAL A CA 1
ATOM 2798 C C . VAL A 1 370 ? 9.142 -4.879 28.410 1.00 7.47 347 VAL A C 1
ATOM 2799 O O . VAL A 1 370 ? 10.139 -4.184 28.635 1.00 8.26 347 VAL A O 1
ATOM 2803 N N . LYS A 1 371 ? 8.723 -5.816 29.253 1.00 7.83 348 LYS A N 1
ATOM 2804 C CA A LYS A 1 371 ? 9.431 -6.032 30.511 0.60 9.97 348 LYS A CA 1
ATOM 2805 C CA B LYS A 1 371 ? 9.420 -6.073 30.518 0.40 10.46 348 LYS A CA 1
ATOM 2806 C C . LYS A 1 371 ? 10.880 -6.452 30.267 1.00 8.22 348 LYS A C 1
ATOM 2807 O O . LYS A 1 371 ? 11.786 -5.977 30.959 1.00 9.08 348 LYS A O 1
ATOM 2814 N N . ALA A 1 372 ? 11.104 -7.329 29.286 1.00 7.88 349 ALA A N 1
ATOM 2815 C CA . ALA A 1 372 ? 12.463 -7.784 28.992 1.00 7.85 349 ALA A CA 1
ATOM 2816 C C . ALA A 1 372 ? 13.331 -6.660 28.442 1.00 7.66 349 ALA A C 1
ATOM 2817 O O . ALA A 1 372 ? 14.456 -6.456 28.902 1.00 8.21 349 ALA A O 1
ATOM 2819 N N . ALA A 1 373 ? 12.811 -5.921 27.469 1.00 7.29 350 ALA A N 1
ATOM 2820 C CA . ALA A 1 373 ? 13.556 -4.800 26.919 1.00 7.52 350 ALA A CA 1
ATOM 2821 C C . ALA A 1 373 ? 13.827 -3.739 27.974 1.00 7.67 350 ALA A C 1
ATOM 2822 O O . ALA A 1 373 ? 14.897 -3.150 27.995 1.00 8.18 350 ALA A O 1
ATOM 2824 N N . TYR A 1 374 ? 12.853 -3.502 28.849 1.00 8.15 351 TYR A N 1
ATOM 2825 C CA . TYR A 1 374 ? 13.012 -2.507 29.904 1.00 8.47 351 TYR A CA 1
ATOM 2826 C C . TYR A 1 374 ? 14.170 -2.879 30.826 1.00 8.30 351 TYR A C 1
ATOM 2827 O O . TYR A 1 374 ? 14.986 -2.023 31.195 1.00 9.06 351 TYR A O 1
ATOM 2836 N N . ALA A 1 375 ? 14.250 -4.151 31.197 1.00 8.48 352 ALA A N 1
ATOM 2837 C CA . ALA A 1 375 ? 15.345 -4.598 32.044 1.00 9.31 352 ALA A CA 1
ATOM 2838 C C . ALA A 1 375 ? 16.697 -4.400 31.386 1.00 8.58 352 ALA A C 1
ATOM 2839 O O . ALA A 1 375 ? 17.648 -3.938 32.021 1.00 9.59 352 ALA A O 1
ATOM 2841 N N . ILE A 1 376 ? 16.782 -4.734 30.104 1.00 8.28 353 ILE A N 1
ATOM 2842 C CA . ILE A 1 376 ? 18.031 -4.560 29.387 1.00 8.28 353 ILE A CA 1
ATOM 2843 C C . ILE A 1 376 ? 18.392 -3.067 29.296 1.00 7.72 353 ILE A C 1
ATOM 2844 O O . ILE A 1 376 ? 19.528 -2.670 29.576 1.00 8.39 353 ILE A O 1
ATOM 2849 N N . MET A 1 377 ? 17.411 -2.244 28.943 1.00 7.77 354 MET A N 1
ATOM 2850 C CA . MET A 1 377 ? 17.649 -0.816 28.830 1.00 7.91 354 MET A CA 1
ATOM 2851 C C . MET A 1 377 ? 18.079 -0.192 30.162 1.00 8.17 354 MET A C 1
ATOM 2852 O O . MET A 1 377 ? 18.957 0.675 30.189 1.00 9.32 354 MET A O 1
ATOM 2857 N N . ARG A 1 378 ? 17.470 -0.617 31.267 1.00 8.53 355 ARG A N 1
ATOM 2858 C CA . ARG A 1 378 ? 17.826 -0.051 32.566 1.00 9.74 355 ARG A CA 1
ATOM 2859 C C . ARG A 1 378 ? 19.278 -0.376 32.907 1.00 9.78 355 ARG A C 1
ATOM 2860 O O . ARG A 1 378 ? 19.977 0.423 33.530 1.00 10.89 355 ARG A O 1
ATOM 2868 N N . HIS A 1 379 ? 19.746 -1.547 32.509 1.00 10.30 356 HIS A N 1
ATOM 2869 C CA . HIS A 1 379 ? 21.144 -1.880 32.692 1.00 12.01 356 HIS A CA 1
ATOM 2870 C C . HIS A 1 379 ? 22.091 -1.042 31.843 1.00 12.91 356 HIS A C 1
ATOM 2871 O O . HIS A 1 379 ? 23.141 -0.614 32.317 1.00 15.67 356 HIS A O 1
ATOM 2878 N N . LEU A 1 380 ? 21.717 -0.801 30.589 1.00 12.66 357 LEU A N 1
ATOM 2879 C CA . LEU A 1 380 ? 22.614 -0.091 29.678 1.00 14.46 357 LEU A CA 1
ATOM 2880 C C . LEU A 1 380 ? 22.475 1.439 29.692 1.00 13.60 357 LEU A C 1
ATOM 2881 O O . LEU A 1 380 ? 23.386 2.140 29.228 1.00 15.25 357 LEU A O 1
ATOM 2886 N N . ALA A 1 381 ? 21.376 1.945 30.251 1.00 12.63 358 ALA A N 1
ATOM 2887 C CA . ALA A 1 381 ? 21.154 3.380 30.438 1.00 12.53 358 ALA A CA 1
ATOM 2888 C C . ALA A 1 381 ? 20.554 3.614 31.823 1.00 12.05 358 ALA A C 1
ATOM 2889 O O . ALA A 1 381 ? 19.392 3.991 31.948 1.00 13.03 358 ALA A O 1
ATOM 2891 N N . PRO A 1 382 ? 21.356 3.379 32.881 0.80 12.45 359 PRO A N 1
ATOM 2892 C CA . PRO A 1 382 ? 20.832 3.511 34.249 0.80 13.02 359 PRO A CA 1
ATOM 2893 C C . PRO A 1 382 ? 20.323 4.906 34.581 0.80 13.66 359 PRO A C 1
ATOM 2894 O O . PRO A 1 382 ? 20.865 5.899 34.091 0.80 14.35 359 PRO A O 1
#

Nearest PDB structures (foldseek):
  6fm7-assembly1_A  TM=1.003E+00  e=2.750E-74  Aeromonas enteropelogenes
  5za2-assembly1_A  TM=9.951E-01  e=7.053E-60  Escherichia coli
  5cgx-assembly1_A  TM=9.944E-01  e=1.693E-58  Escherichia coli
  3wrt-assembly3_C  TM=9.698E-01  e=1.541E-42  Chromohalobacter sp. 560
  1q2q-assembly1_A  TM=9.717E-01  e=4.969E-42  Enterobacter cloacae

CATH classification: 3.40.710.10

Radius of gyration: 19.15 Å; Cα contacts (8 Å, |Δi|>4): 869; chains: 1; bounding box: 47×52×44 Å

Sequence (356 aa):
EPMMANNIIVEKAVQPLLEEYRIPGMMMAVAVLKKEGKKPHYFNYGVVANRESSGRRISERTLFEIGSVSKTFTATLGTYAVVKGGFRLDDKKVSQHAPWLQNSAFDRVTMAQLATYSAGGLPLQFPDAVDSNERMMRQQYYRQQWSPLYAAGTHREYSNPSIGLFGHLAASSTLGQPFRQLMSSQTLLLPKLDLQHTYLEVPDAAMMMVDDYAYGYSKEDKPVRVNPGVLADEAYGIKKTSAADLIKKFVGANMMTGSGDKAVQQQALAMTRTGFYSVGEEMTQGLGWESYAYPVTEEQALLAGNSPAVSSFKANPVKKPFVVAPRVMGNERLYNKTGSSTNNGFGAYVVVFVPARRGVGIVMLANRNYPIEEARVKKAAYAIMRHLAP

InterPro domains:
  IPR001466 Beta-lactamase-related [PF00144] (33-378)
  IPR001586 Beta-lactamase, class-C active site [PS00336] (81-88)
  IPR012338 Beta-lactamase/transpeptidase-like [G3DSA:3.40.710.10] (27-382)
  IPR012338 Beta-lactamase/transpeptidase-like [SSF56601] (27-380)
  IPR050491 Beta-lactamase AmpC-like [PTHR46825] (25-374)
  IPR058136 Beta-lactamase AmpC [NF033085] (28-380)
  IPR058221 Beta-lactamase CMY-1/10 [NF012172] (1-380)

Secondary structure (DSSP, 8-state):
--HHHHHHHHHHHHHHHTT-SEEEEEEEETTEEEEEEEEBS-TTS-PBP-TT-EEE-GGGHHHHHHHHHHHHHHTTS--TTSBGGGS-GGGTTSGGGT-BHHHHHTT-SS---SS--TT--SHHHHHHHHHH---SS-TTSEE---HHHHHHHHHHHHHHTTS-HHHHIIIIIHHHTT-SSEESS--GGGGGGBPPEE-TTS-EE-----TTHHHHH--EEEHHHHHHHHHHHHH--SSHHHHHHHHHTTEEEEEETTEEE-SS-EEEESS--HHHHHHHTSHHHHSS-EE-EEEEEEEE--SSEEEEEEEEETTEEEEEEEEGGGTEEEEEEESB---HHHHHHHHHHHHHHH--